Protein AF-A0A382PF86-F1 (afdb_monomer_lite)

Sequence (345 aa):
IQAGSTTQNEELVQLQKEILALQKDIERRQGEQGGAQAKWEATILQDLPANDWQRLFPKEAKANKQTLQILENGLVYASGENPYKDEYHVVYPLAKGKITGFRLEAVRHPKMTHGGLARSDSGNFVLTDLQFKLRNSAVDKLVPLEVASASATFEQGSLKVRNTFDNNPASGWAVWAGKPIDRDHAAAFRLKKSIEVAKGTELEVTLKFNSQHKHHNLGHFRFSSTASPTPSLKSDRDGLIAALQTQPDKRSPSDKKTILEAFAAQDEKLSALRKKQSELEVKVKKTQGSFPKVMVMADMPKPRQTFILDRGLYNQRGKPVTANVPTSLPPLPKTENPNRLDLAR

Structure (mmCIF, N/CA/C/O backbone):
data_AF-A0A382PF86-F1
#
_entry.id   AF-A0A382PF86-F1
#
loop_
_atom_site.group_PDB
_atom_site.id
_atom_site.type_symbol
_atom_site.label_atom_id
_atom_site.label_alt_id
_atom_site.label_comp_id
_atom_site.label_asym_id
_atom_site.label_entity_id
_atom_site.label_seq_id
_atom_site.pdbx_PDB_ins_code
_atom_site.Cartn_x
_atom_site.Cartn_y
_atom_site.Cartn_z
_atom_site.occupancy
_atom_site.B_iso_or_equiv
_atom_site.auth_seq_id
_atom_site.auth_comp_id
_atom_site.auth_asym_id
_atom_site.auth_atom_id
_atom_site.pdbx_PDB_model_num
ATOM 1 N N . ILE A 1 1 ? 32.131 -10.734 -24.701 1.00 60.25 1 ILE A N 1
ATOM 2 C CA . ILE A 1 1 ? 32.165 -9.254 -24.826 1.00 60.25 1 ILE A CA 1
ATOM 3 C C . ILE A 1 1 ? 30.887 -8.836 -25.549 1.00 60.25 1 ILE A C 1
ATOM 5 O O . ILE A 1 1 ? 30.409 -9.607 -26.373 1.00 60.25 1 ILE A O 1
ATOM 9 N N . GLN A 1 2 ? 30.278 -7.702 -25.202 1.00 61.03 2 GLN A N 1
ATOM 10 C CA . GLN A 1 2 ? 29.190 -7.123 -25.995 1.00 61.03 2 GLN A CA 1
ATOM 11 C C . GLN A 1 2 ? 29.799 -6.024 -26.855 1.00 61.03 2 GLN A C 1
ATOM 13 O O . GLN A 1 2 ? 30.375 -5.083 -26.318 1.00 61.03 2 GLN A O 1
ATOM 18 N N . ALA A 1 3 ? 29.727 -6.185 -28.170 1.00 69.31 3 ALA A N 1
ATOM 19 C CA . ALA A 1 3 ? 30.221 -5.200 -29.118 1.00 69.31 3 ALA A CA 1
ATOM 20 C C . ALA A 1 3 ? 29.047 -4.790 -30.005 1.00 69.31 3 ALA A C 1
ATOM 22 O O . ALA A 1 3 ? 28.536 -5.607 -30.771 1.00 6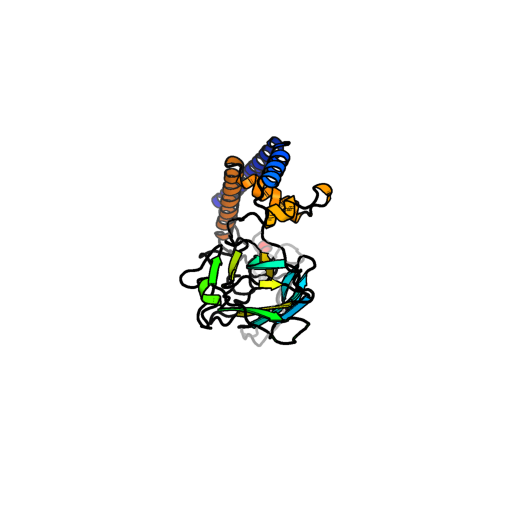9.31 3 ALA A O 1
ATOM 23 N N . GLY A 1 4 ? 28.583 -3.551 -29.844 1.00 74.81 4 GLY A N 1
ATOM 24 C CA . GLY A 1 4 ? 27.634 -2.957 -30.777 1.00 74.81 4 GLY A CA 1
ATOM 25 C C . GLY A 1 4 ? 28.302 -2.739 -32.132 1.00 74.81 4 GLY A C 1
ATOM 26 O O . GLY A 1 4 ? 29.518 -2.550 -32.209 1.00 74.81 4 GLY A O 1
ATOM 27 N N . SER A 1 5 ? 27.509 -2.750 -33.199 1.00 83.12 5 SER A N 1
ATOM 28 C CA . SER A 1 5 ? 27.944 -2.249 -34.507 1.00 83.12 5 SER A CA 1
ATOM 29 C C . SER A 1 5 ? 28.385 -0.783 -34.415 1.00 83.12 5 SER A C 1
ATOM 31 O O . SER A 1 5 ? 27.996 -0.068 -33.488 1.00 83.12 5 SER A O 1
ATOM 33 N N . THR A 1 6 ? 29.162 -0.312 -35.393 1.00 85.38 6 THR A N 1
ATOM 34 C CA . THR A 1 6 ? 29.573 1.099 -35.496 1.00 85.38 6 THR A CA 1
ATOM 35 C C . THR A 1 6 ? 28.372 2.037 -35.356 1.00 85.38 6 THR A C 1
ATOM 37 O O . THR A 1 6 ? 28.380 2.911 -34.497 1.00 85.38 6 THR A O 1
ATOM 40 N N . THR A 1 7 ? 27.284 1.748 -36.073 1.00 86.44 7 THR A N 1
ATOM 41 C CA . THR A 1 7 ? 26.032 2.514 -36.025 1.00 86.44 7 THR A CA 1
ATOM 42 C C . THR A 1 7 ? 25.372 2.506 -34.644 1.00 86.44 7 THR A C 1
ATOM 44 O O . THR A 1 7 ? 24.895 3.536 -34.182 1.00 86.44 7 THR A O 1
ATOM 47 N N . GLN A 1 8 ? 25.359 1.368 -33.942 1.00 85.69 8 GLN A N 1
ATOM 48 C CA . GLN A 1 8 ? 24.800 1.289 -32.586 1.00 85.69 8 GLN A CA 1
ATOM 49 C C . GLN A 1 8 ? 25.643 2.060 -31.562 1.00 85.69 8 GLN A C 1
ATOM 51 O O . GLN A 1 8 ? 25.095 2.669 -30.646 1.00 85.69 8 GLN A O 1
ATOM 56 N N . ASN A 1 9 ? 26.971 2.042 -31.697 1.00 85.50 9 ASN A N 1
ATOM 57 C CA . ASN A 1 9 ? 27.858 2.794 -30.810 1.00 85.50 9 ASN A CA 1
ATOM 58 C C . ASN A 1 9 ? 27.741 4.304 -31.062 1.00 85.50 9 ASN A C 1
ATOM 60 O O . ASN A 1 9 ? 27.682 5.076 -30.107 1.00 85.50 9 ASN A O 1
ATOM 64 N N . GLU A 1 10 ? 27.638 4.720 -32.327 1.00 89.88 10 GLU A N 1
ATOM 65 C CA . GLU A 1 10 ? 27.341 6.105 -32.712 1.00 89.88 10 GLU A CA 1
ATOM 66 C C . GLU A 1 10 ? 25.979 6.559 -32.167 1.00 89.88 10 GLU A C 1
ATOM 68 O O . GLU A 1 10 ? 25.883 7.641 -31.584 1.00 89.88 10 GLU A O 1
ATOM 73 N N . GLU A 1 11 ? 24.947 5.709 -32.256 1.00 90.00 11 GLU A N 1
ATOM 74 C CA . GLU A 1 11 ? 23.633 5.979 -31.663 1.00 90.00 11 GLU A CA 1
ATOM 75 C C . GLU A 1 11 ? 23.732 6.153 -30.139 1.00 90.00 11 GLU A C 1
ATOM 77 O O . GLU A 1 11 ? 23.169 7.100 -29.596 1.00 90.00 11 GLU A O 1
ATOM 82 N N . LEU A 1 12 ? 24.478 5.299 -29.428 1.00 87.38 12 LEU A N 1
ATOM 83 C CA . LEU A 1 12 ? 24.658 5.440 -27.978 1.00 87.38 12 LEU A CA 1
ATOM 84 C C . LEU A 1 12 ? 25.362 6.740 -27.590 1.00 87.38 12 LEU A C 1
ATOM 86 O O . LEU A 1 12 ? 24.934 7.394 -26.638 1.00 87.38 12 LEU A O 1
ATOM 90 N N . VAL A 1 13 ? 26.412 7.128 -28.319 1.00 91.19 13 VAL A N 1
ATOM 91 C CA . VAL A 1 13 ? 27.110 8.402 -28.092 1.00 91.19 13 VAL A CA 1
ATOM 92 C C . VAL A 1 13 ? 26.152 9.574 -28.304 1.00 91.19 13 VAL A C 1
ATOM 94 O O . VAL A 1 13 ? 26.148 10.520 -27.514 1.00 91.19 13 VAL A O 1
ATOM 97 N N . GLN A 1 14 ? 25.308 9.504 -29.333 1.00 91.75 14 GLN A N 1
ATOM 98 C CA . GLN A 1 14 ? 24.316 10.534 -29.615 1.00 91.75 14 GLN A CA 1
ATOM 99 C C . GLN A 1 14 ? 23.242 10.616 -28.517 1.00 91.75 14 GLN A C 1
ATOM 101 O O . GLN A 1 14 ? 22.983 11.699 -27.993 1.00 91.75 14 GLN A O 1
ATOM 106 N N . LEU A 1 15 ? 22.690 9.479 -28.084 1.00 89.31 15 LEU A N 1
ATOM 107 C CA . LEU A 1 15 ? 21.712 9.422 -26.992 1.00 89.31 15 LEU A CA 1
ATOM 108 C C . LEU A 1 15 ? 22.286 9.953 -25.672 1.00 89.31 15 LEU A C 1
ATOM 110 O O . LEU A 1 15 ? 21.602 10.664 -24.940 1.00 89.31 15 LEU A O 1
ATOM 114 N N . GLN A 1 16 ? 23.550 9.651 -25.367 1.00 87.81 16 GLN A N 1
ATOM 115 C CA . GLN A 1 16 ? 24.225 10.162 -24.170 1.00 87.81 16 GLN A CA 1
ATOM 116 C C . GLN A 1 16 ? 24.429 11.680 -24.220 1.00 87.81 16 GLN A C 1
ATOM 118 O O . GLN A 1 16 ? 24.215 12.355 -23.213 1.00 87.81 16 GLN A O 1
ATOM 123 N N . LYS A 1 17 ? 24.794 12.234 -25.385 1.00 92.69 17 LYS A N 1
ATOM 124 C CA . LYS A 1 17 ? 24.874 13.691 -25.579 1.00 92.69 17 LYS A CA 1
ATOM 125 C C . LYS A 1 17 ? 23.519 14.363 -25.364 1.00 92.69 17 LYS A C 1
ATOM 127 O O . LYS A 1 17 ? 23.457 15.398 -24.705 1.00 92.69 17 LYS A O 1
ATOM 132 N N . GLU A 1 18 ? 22.444 13.769 -25.875 1.00 89.62 18 GLU A N 1
ATOM 133 C CA . GLU A 1 18 ? 21.083 14.284 -25.696 1.00 89.62 18 GLU A CA 1
ATOM 134 C C . GLU A 1 18 ? 20.623 14.220 -24.232 1.00 89.62 18 GLU A C 1
ATOM 136 O O . GLU A 1 18 ? 20.037 15.182 -23.739 1.00 89.62 18 GLU A O 1
ATOM 141 N N . ILE A 1 19 ? 20.948 13.145 -23.504 1.00 85.12 19 ILE A N 1
ATOM 142 C CA . ILE A 1 19 ? 20.675 13.039 -22.061 1.00 85.12 19 ILE A CA 1
ATOM 143 C C . ILE A 1 19 ? 21.433 14.120 -21.281 1.00 85.12 19 ILE A C 1
ATOM 145 O O . ILE A 1 19 ? 20.834 14.791 -20.444 1.00 85.12 19 ILE A O 1
ATOM 149 N N . LEU A 1 20 ? 22.720 14.336 -21.573 1.00 87.50 20 LEU A N 1
ATOM 150 C CA . LEU A 1 20 ? 23.519 15.384 -20.924 1.00 87.50 20 LEU A CA 1
ATOM 151 C C . LEU A 1 20 ? 22.979 16.791 -21.213 1.00 87.50 20 LEU A C 1
ATOM 153 O O . LEU A 1 20 ? 22.983 17.648 -20.331 1.00 87.50 20 LEU A O 1
ATOM 157 N N . ALA A 1 21 ? 22.504 17.044 -22.435 1.00 88.81 21 ALA A N 1
ATOM 158 C CA . ALA A 1 21 ? 21.862 18.309 -22.782 1.00 88.81 21 ALA A CA 1
ATOM 159 C C . ALA A 1 21 ? 20.549 18.506 -22.004 1.00 88.81 21 ALA A C 1
ATOM 161 O O . ALA A 1 21 ? 20.346 19.561 -21.407 1.00 88.81 21 ALA A O 1
ATOM 162 N N . LEU A 1 22 ? 19.708 17.468 -21.925 1.00 80.44 22 LEU A N 1
ATOM 163 C CA . LEU A 1 22 ? 18.469 17.504 -21.142 1.00 80.44 22 LEU A CA 1
ATOM 164 C C . LEU A 1 22 ? 18.726 17.699 -19.648 1.00 80.44 22 LEU A C 1
ATOM 166 O O . LEU A 1 22 ? 17.980 18.432 -19.009 1.00 80.44 22 LEU A O 1
ATOM 170 N N . GLN A 1 23 ? 19.774 17.090 -19.092 1.00 76.06 23 GLN A N 1
ATOM 171 C CA . GLN A 1 23 ? 20.166 17.301 -17.697 1.00 76.06 23 GLN A CA 1
ATOM 172 C C . GLN A 1 23 ? 20.495 18.772 -17.429 1.00 76.06 23 GLN A C 1
ATOM 174 O O . GLN A 1 23 ? 19.961 19.348 -16.486 1.00 76.06 23 GLN A O 1
ATOM 179 N N . LYS A 1 24 ? 21.273 19.414 -18.309 1.00 84.00 24 LYS A N 1
ATOM 180 C CA . LYS A 1 24 ? 21.566 20.852 -18.203 1.00 84.00 24 LYS A CA 1
ATOM 181 C C . LYS A 1 24 ? 20.312 21.716 -18.336 1.00 84.00 24 LYS A C 1
ATOM 183 O O . LYS A 1 24 ? 20.177 22.704 -17.620 1.00 84.00 24 LYS A O 1
ATOM 188 N N . ASP A 1 25 ? 19.387 21.359 -19.225 1.00 82.31 25 ASP A N 1
ATOM 189 C CA . ASP A 1 25 ? 18.116 22.077 -19.375 1.00 82.31 25 ASP A CA 1
ATOM 190 C C . ASP A 1 25 ? 17.199 21.912 -18.158 1.00 82.31 25 ASP A C 1
ATOM 192 O O . ASP A 1 25 ? 16.542 22.871 -17.751 1.00 82.31 25 ASP A O 1
ATOM 196 N N . ILE A 1 26 ? 17.182 20.725 -17.546 1.00 75.06 26 ILE A N 1
ATOM 197 C CA . ILE A 1 26 ? 16.477 20.451 -16.290 1.00 75.06 26 ILE A CA 1
ATOM 198 C C . ILE A 1 26 ? 17.078 21.292 -15.163 1.00 75.06 26 ILE A C 1
ATOM 200 O O . ILE A 1 26 ? 16.334 21.994 -14.484 1.00 75.06 26 ILE A O 1
ATOM 204 N N . GLU A 1 27 ? 18.402 21.280 -14.999 1.00 73.06 27 GLU A N 1
ATOM 205 C CA . GLU A 1 27 ? 19.108 22.058 -13.973 1.00 73.06 27 GLU A CA 1
ATOM 206 C C . GLU A 1 27 ? 18.891 23.566 -14.152 1.00 73.06 27 GLU A C 1
ATOM 208 O O . GLU A 1 27 ? 18.567 24.269 -13.194 1.00 73.06 27 GLU A O 1
ATOM 213 N N . ARG A 1 28 ? 18.985 24.069 -15.389 1.00 80.62 28 ARG A N 1
ATOM 214 C CA . ARG A 1 28 ? 18.711 25.472 -15.723 1.00 80.62 28 ARG A CA 1
ATOM 215 C C . ARG A 1 28 ? 17.270 25.849 -15.400 1.00 80.62 28 ARG A C 1
ATOM 217 O O . ARG A 1 28 ? 17.043 26.845 -14.722 1.00 80.62 28 ARG A O 1
ATOM 224 N N . ARG A 1 29 ? 16.297 25.042 -15.833 1.00 75.81 29 ARG A N 1
ATOM 225 C CA . ARG A 1 29 ? 14.874 25.293 -15.571 1.00 75.81 29 ARG A CA 1
ATOM 226 C C . ARG A 1 29 ? 14.554 25.245 -14.077 1.00 75.81 29 ARG A C 1
ATOM 228 O O . ARG A 1 29 ? 13.747 26.039 -13.611 1.00 75.81 29 ARG A O 1
ATOM 235 N N . GLN A 1 30 ? 15.199 24.354 -13.327 1.00 66.94 30 GLN A N 1
ATOM 236 C CA . GLN A 1 30 ? 15.105 24.308 -11.866 1.00 66.94 30 GLN A CA 1
ATOM 237 C C . GLN A 1 30 ? 15.720 25.555 -11.214 1.00 66.94 30 GLN A C 1
ATOM 239 O O . GLN A 1 30 ? 15.137 26.096 -10.279 1.00 66.94 30 GLN A O 1
ATOM 244 N N . GLY A 1 31 ? 16.848 26.055 -11.727 1.00 67.00 31 GLY A N 1
ATOM 245 C CA . GLY A 1 31 ? 17.454 27.313 -11.276 1.00 67.00 31 GLY A CA 1
ATOM 246 C C . GLY A 1 31 ? 16.599 28.552 -11.580 1.00 67.00 31 GLY A C 1
ATOM 247 O O . GLY A 1 31 ? 16.508 29.456 -10.753 1.00 67.00 31 GLY A O 1
ATOM 248 N N . GLU A 1 32 ? 15.911 28.574 -12.728 1.00 71.81 32 GLU A N 1
ATOM 249 C CA . GLU A 1 32 ? 14.991 29.646 -13.153 1.00 71.81 32 GLU A CA 1
ATOM 250 C C . GLU A 1 32 ? 13.717 29.732 -12.289 1.00 71.81 32 GLU A C 1
ATOM 252 O O . GLU A 1 32 ? 13.054 30.770 -12.265 1.00 71.81 32 GLU A O 1
ATOM 257 N N . GLN A 1 33 ? 13.359 28.664 -11.564 1.00 64.94 33 GLN A N 1
ATOM 258 C CA . GLN A 1 33 ? 12.148 28.630 -10.739 1.00 64.94 33 GLN A CA 1
ATOM 259 C C . GLN A 1 33 ? 12.258 29.477 -9.453 1.00 64.94 33 GLN A C 1
ATOM 261 O O . GLN A 1 33 ? 11.225 29.818 -8.880 1.00 64.94 33 GLN A O 1
ATOM 266 N N . GLY A 1 34 ? 13.456 29.895 -9.019 1.00 66.44 34 GLY A N 1
ATOM 267 C CA . GLY A 1 34 ? 13.648 30.863 -7.924 1.00 66.44 34 GLY A CA 1
ATOM 268 C C . GLY A 1 34 ? 12.769 30.611 -6.681 1.00 66.44 34 GLY A C 1
ATOM 269 O O . GLY A 1 34 ? 12.600 29.482 -6.229 1.00 66.44 34 GLY A O 1
ATOM 270 N N . GLY A 1 35 ? 12.146 31.664 -6.135 1.00 66.62 35 GLY A N 1
ATOM 271 C CA . GLY A 1 35 ? 11.195 31.563 -5.015 1.00 66.62 35 GLY A CA 1
ATOM 272 C C . GLY A 1 35 ? 9.813 30.987 -5.372 1.00 66.62 35 GLY A C 1
ATOM 273 O O . GLY A 1 35 ? 8.924 30.988 -4.520 1.00 66.62 35 GLY A O 1
ATOM 274 N N . ALA A 1 36 ? 9.587 30.530 -6.611 1.00 72.62 36 ALA A N 1
ATOM 275 C CA . ALA A 1 36 ? 8.298 29.980 -7.036 1.00 72.62 36 ALA A CA 1
ATOM 276 C C . ALA A 1 36 ? 7.978 28.662 -6.329 1.00 72.62 36 ALA A C 1
ATOM 278 O O . ALA A 1 36 ? 6.813 28.437 -6.016 1.00 72.62 36 ALA A O 1
ATOM 279 N N . GLN A 1 37 ? 8.992 27.850 -5.997 1.00 73.88 37 GLN A N 1
ATOM 280 C CA . GLN A 1 37 ? 8.785 26.677 -5.149 1.00 73.88 37 GLN A CA 1
ATOM 281 C C . GLN A 1 37 ? 8.264 27.113 -3.777 1.00 73.88 37 GLN A C 1
ATOM 283 O O . GLN A 1 37 ? 7.222 26.639 -3.360 1.00 73.88 37 GLN A O 1
ATOM 288 N N . ALA A 1 38 ? 8.903 28.082 -3.113 1.00 74.12 38 ALA A N 1
ATOM 289 C CA . ALA A 1 38 ? 8.461 28.559 -1.798 1.00 74.12 38 ALA A CA 1
ATOM 290 C C . ALA A 1 38 ? 7.039 29.158 -1.822 1.00 74.12 38 ALA A C 1
ATOM 292 O O . ALA A 1 38 ? 6.251 28.911 -0.911 1.00 74.12 38 ALA A O 1
ATOM 293 N N . LYS A 1 39 ? 6.683 29.903 -2.879 1.00 76.81 39 LYS A N 1
ATOM 294 C CA . LYS A 1 39 ? 5.314 30.414 -3.079 1.00 76.81 39 LYS A CA 1
ATOM 295 C C . LYS A 1 39 ? 4.313 29.286 -3.313 1.00 76.81 39 LYS A C 1
ATOM 297 O O . LYS A 1 39 ? 3.249 29.297 -2.711 1.00 76.81 39 LYS A O 1
ATOM 302 N N . TRP A 1 40 ? 4.666 28.308 -4.143 1.00 78.31 40 TRP A N 1
ATOM 303 C CA . TRP A 1 40 ? 3.852 27.123 -4.386 1.00 78.31 40 TRP A CA 1
ATOM 304 C C . TRP A 1 40 ? 3.660 26.301 -3.110 1.00 78.31 40 TRP A C 1
ATOM 306 O O . TRP A 1 40 ? 2.532 25.962 -2.781 1.00 78.31 40 TRP A O 1
ATOM 316 N N . GLU A 1 41 ? 4.723 26.050 -2.345 1.00 75.94 41 GLU A N 1
ATOM 317 C CA . GLU A 1 41 ? 4.655 25.384 -1.043 1.00 75.94 41 GLU A CA 1
ATOM 318 C C . GLU A 1 41 ? 3.704 26.126 -0.095 1.00 75.94 41 GLU A C 1
ATOM 320 O O . GLU A 1 41 ? 2.868 25.489 0.542 1.00 75.94 41 GLU A O 1
ATOM 325 N N . ALA A 1 42 ? 3.776 27.463 -0.044 1.00 74.50 42 ALA A N 1
ATOM 326 C CA . ALA A 1 42 ? 2.874 28.292 0.752 1.00 74.50 42 ALA A CA 1
ATOM 327 C C . ALA A 1 42 ? 1.414 28.203 0.274 1.00 74.50 42 ALA A C 1
ATOM 329 O O . ALA A 1 42 ? 0.522 28.070 1.107 1.00 74.50 42 ALA A O 1
ATOM 330 N N . THR A 1 43 ? 1.161 28.205 -1.040 1.00 69.44 43 THR A N 1
ATOM 331 C CA . THR A 1 43 ? -0.181 27.988 -1.603 1.00 69.44 43 THR A CA 1
ATOM 332 C C . THR A 1 43 ? -0.701 26.596 -1.265 1.00 69.44 43 THR A C 1
ATOM 334 O O . THR A 1 43 ? -1.825 26.478 -0.802 1.00 69.44 43 THR A O 1
ATOM 337 N N . ILE A 1 44 ? 0.110 25.541 -1.408 1.00 66.38 44 ILE A N 1
ATOM 338 C CA . ILE A 1 44 ? -0.289 24.177 -1.036 1.00 66.38 44 ILE A CA 1
ATOM 339 C C . ILE A 1 44 ? -0.582 24.080 0.462 1.00 66.38 44 ILE A C 1
ATOM 341 O O . ILE A 1 44 ? -1.534 23.399 0.815 1.00 66.38 44 ILE A O 1
ATOM 345 N N . LEU A 1 45 ? 0.196 24.753 1.320 1.00 65.12 45 LEU A N 1
ATOM 346 C CA . LEU A 1 45 ? -0.023 24.814 2.771 1.00 65.12 45 LEU A CA 1
ATOM 347 C C . LEU A 1 45 ? -1.291 25.601 3.157 1.00 65.12 45 LEU A C 1
ATOM 349 O O . LEU A 1 45 ? -1.924 25.253 4.151 1.00 65.12 45 LEU A O 1
ATOM 353 N N . GLN A 1 46 ? -1.663 26.631 2.390 1.00 60.31 46 GLN A N 1
ATOM 354 C CA . GLN A 1 46 ? -2.884 27.428 2.589 1.00 60.31 46 GLN A CA 1
ATOM 355 C C . GLN A 1 46 ? -4.143 26.742 2.035 1.00 60.31 46 GLN A C 1
ATOM 357 O O . GLN A 1 46 ? -5.192 26.806 2.670 1.00 60.31 46 GLN A O 1
ATOM 362 N N . ASP A 1 47 ? -4.020 26.045 0.903 1.00 48.72 47 ASP A N 1
ATOM 363 C CA . ASP A 1 47 ? -5.084 25.282 0.234 1.00 48.72 47 ASP A CA 1
ATOM 364 C C . ASP A 1 47 ? -5.163 23.823 0.709 1.00 48.72 47 ASP A C 1
ATOM 366 O O . ASP A 1 47 ? -5.829 23.001 0.073 1.00 48.72 47 ASP A O 1
ATOM 370 N N . LEU A 1 48 ? -4.488 23.453 1.806 1.00 52.56 48 LEU A N 1
ATOM 371 C CA . LEU A 1 48 ? -4.715 22.148 2.420 1.00 52.56 48 LEU A CA 1
ATOM 372 C C . LEU A 1 48 ? -6.199 22.088 2.816 1.00 52.56 48 LEU A C 1
ATOM 374 O O . LEU A 1 48 ? -6.583 22.791 3.756 1.00 52.56 48 LEU A O 1
ATOM 378 N N . PRO A 1 49 ? -7.049 21.222 2.216 1.00 47.47 49 PRO A N 1
ATOM 379 C CA . PRO A 1 49 ? -8.159 20.728 3.009 1.00 47.47 49 PRO A CA 1
ATOM 380 C C . PRO A 1 49 ? -7.498 20.165 4.264 1.00 47.47 49 PRO A C 1
ATOM 382 O O . PRO A 1 49 ? -6.485 19.465 4.140 1.00 47.47 49 PRO A O 1
ATOM 385 N N . ALA A 1 50 ? -7.987 20.537 5.451 1.00 46.81 50 ALA A N 1
ATOM 386 C CA . ALA A 1 50 ? -7.532 19.935 6.698 1.00 46.81 50 ALA A CA 1
ATOM 387 C C . ALA A 1 50 ? -7.364 18.437 6.423 1.00 46.81 50 ALA A C 1
ATOM 389 O O . ALA A 1 50 ? -8.316 17.796 5.978 1.00 46.81 50 ALA A O 1
ATOM 390 N N . ASN A 1 51 ? -6.130 17.922 6.476 1.00 55.53 51 ASN A N 1
ATOM 391 C CA . ASN A 1 51 ? -5.900 16.535 6.107 1.00 55.53 51 ASN A CA 1
ATOM 392 C C . ASN A 1 51 ? -6.596 15.719 7.192 1.00 55.53 51 ASN A C 1
ATOM 394 O O . ASN A 1 51 ? -6.043 15.524 8.272 1.00 55.53 51 ASN A O 1
ATOM 398 N N . ASP A 1 52 ? -7.845 15.327 6.937 1.00 69.94 52 ASP A N 1
ATOM 399 C CA . ASP A 1 52 ? -8.710 14.699 7.931 1.00 69.94 52 ASP A CA 1
ATOM 400 C C . ASP A 1 52 ? -8.160 13.322 8.349 1.00 69.94 52 ASP A C 1
ATOM 402 O O . ASP A 1 52 ? -8.749 12.662 9.204 1.00 69.94 52 ASP A O 1
ATOM 406 N N . TRP A 1 53 ? -7.064 12.862 7.735 1.00 84.44 53 TRP A N 1
ATOM 407 C CA . TRP A 1 53 ? -6.348 11.641 8.064 1.00 84.44 53 TRP A CA 1
ATOM 408 C C . TRP A 1 53 ? -5.280 11.881 9.136 1.00 84.44 53 TRP A C 1
ATOM 410 O O . TRP A 1 53 ? -4.217 12.447 8.892 1.00 84.44 53 TRP A O 1
ATOM 420 N N . GLN A 1 54 ? -5.537 11.361 10.330 1.00 87.62 54 GLN A N 1
ATOM 421 C CA . GLN A 1 54 ? -4.591 11.292 11.434 1.00 87.62 54 GLN A CA 1
ATOM 422 C C . GLN A 1 54 ? -3.837 9.965 11.393 1.00 87.62 54 GLN A C 1
ATOM 424 O O . GLN A 1 54 ? -4.443 8.894 11.398 1.00 87.62 54 GLN A O 1
ATOM 429 N N . ARG A 1 55 ? -2.504 10.027 11.359 1.00 85.75 55 ARG A N 1
ATOM 430 C CA . ARG A 1 55 ? -1.659 8.829 11.332 1.00 85.75 55 ARG A CA 1
ATOM 431 C C . ARG A 1 55 ? -1.826 8.010 12.610 1.00 85.75 55 ARG A C 1
ATOM 433 O O . ARG A 1 55 ? -1.785 8.562 13.707 1.00 85.75 55 ARG A O 1
ATOM 440 N N . LEU A 1 56 ? -1.929 6.692 12.457 1.00 90.69 56 LEU A N 1
ATOM 441 C CA . LEU A 1 56 ? -1.896 5.750 13.568 1.00 90.69 56 LEU A CA 1
ATOM 442 C C . LEU A 1 56 ? -0.491 5.161 13.721 1.00 90.69 56 LEU A C 1
ATOM 444 O O . LEU A 1 56 ? 0.173 4.835 12.736 1.00 90.69 56 LEU A O 1
ATOM 448 N N . PHE A 1 57 ? -0.055 4.996 14.968 1.00 92.25 57 PHE A N 1
ATOM 449 C CA . PHE A 1 57 ? 1.222 4.373 15.308 1.00 92.25 57 PHE A CA 1
ATOM 450 C C . PHE A 1 57 ? 0.943 3.020 15.962 1.00 92.25 57 PHE A C 1
ATOM 452 O O . PHE A 1 57 ? 0.285 2.984 17.004 1.00 92.25 57 PHE A O 1
ATOM 459 N N . PRO A 1 58 ? 1.365 1.901 15.353 1.00 96.56 58 PRO A N 1
ATOM 460 C CA . PRO A 1 58 ? 1.130 0.597 15.945 1.00 96.56 58 PRO A CA 1
ATOM 461 C C . PRO A 1 58 ? 2.021 0.430 17.176 1.00 96.56 58 PRO A C 1
ATOM 463 O O . PRO A 1 58 ? 3.186 0.825 17.162 1.00 96.56 58 PRO A O 1
ATOM 466 N N . LYS A 1 59 ? 1.481 -0.178 18.233 1.00 96.94 59 LYS A N 1
ATOM 467 C CA . LYS A 1 59 ? 2.277 -0.629 19.387 1.00 96.94 59 LYS A CA 1
ATOM 468 C C . LYS A 1 59 ? 2.754 -2.074 19.228 1.00 96.94 59 LYS A C 1
ATOM 470 O O . LYS A 1 59 ? 3.714 -2.480 19.870 1.00 96.94 59 LYS A O 1
ATOM 475 N N . GLU A 1 60 ? 2.070 -2.849 18.388 1.00 98.25 60 GLU A N 1
ATOM 476 C CA . GLU A 1 60 ? 2.353 -4.259 18.139 1.00 98.25 60 GLU A CA 1
ATOM 477 C C . GLU A 1 60 ? 2.017 -4.602 16.686 1.00 98.25 60 GLU A C 1
ATOM 479 O O . GLU A 1 60 ? 0.999 -4.157 16.158 1.00 98.25 60 GLU A O 1
ATOM 484 N N . ALA A 1 61 ? 2.877 -5.389 16.042 1.00 98.38 61 ALA A N 1
ATOM 485 C CA . ALA A 1 61 ? 2.659 -5.933 14.710 1.00 98.38 61 ALA A CA 1
ATOM 486 C C . ALA A 1 61 ? 3.228 -7.352 14.673 1.00 98.38 61 ALA A C 1
ATOM 488 O O . ALA A 1 61 ? 4.417 -7.554 14.916 1.00 98.38 61 ALA A O 1
ATOM 489 N N . LYS A 1 62 ? 2.381 -8.334 14.377 1.00 98.56 62 LYS A N 1
ATOM 490 C CA . LYS A 1 62 ? 2.757 -9.744 14.255 1.00 98.56 62 LYS A CA 1
ATOM 491 C C . LYS A 1 62 ? 2.220 -10.306 12.952 1.00 98.56 62 LYS A C 1
ATOM 493 O O . LYS A 1 62 ? 1.130 -9.938 12.528 1.00 98.56 62 LYS A O 1
ATOM 498 N N . ALA A 1 63 ? 2.975 -11.201 12.334 1.00 98.38 63 ALA A N 1
ATOM 499 C CA . ALA A 1 63 ? 2.472 -12.055 11.272 1.00 98.38 63 ALA A CA 1
ATOM 500 C C . ALA A 1 63 ? 2.601 -13.518 11.695 1.00 98.38 63 ALA A C 1
ATOM 502 O O . ALA A 1 63 ? 3.401 -13.840 12.575 1.00 98.38 63 ALA A O 1
ATOM 503 N N . ASN A 1 64 ? 1.817 -14.398 11.078 1.00 98.38 64 ASN A N 1
ATOM 504 C CA . ASN A 1 64 ? 1.831 -15.818 11.422 1.00 98.38 64 ASN A CA 1
ATOM 505 C C . ASN A 1 64 ? 3.116 -16.521 10.973 1.00 98.38 64 ASN A C 1
ATOM 507 O O . ASN A 1 64 ? 3.509 -17.505 11.597 1.00 98.38 64 ASN A O 1
ATOM 511 N N . LYS A 1 65 ? 3.750 -16.057 9.889 1.00 98.06 65 LYS A N 1
ATOM 512 C CA . LYS A 1 65 ? 4.926 -16.730 9.309 1.00 98.06 65 LYS A CA 1
ATOM 513 C C . LYS A 1 65 ? 6.146 -15.836 9.132 1.00 98.06 65 LYS A C 1
ATOM 515 O O . LYS A 1 65 ? 7.264 -16.321 9.252 1.00 98.06 65 LYS A O 1
ATOM 520 N N . GLN A 1 66 ? 5.963 -14.551 8.831 1.00 97.56 66 GLN A N 1
ATOM 521 C CA . GLN A 1 66 ? 7.088 -13.639 8.596 1.00 97.56 66 GLN A CA 1
ATOM 522 C C .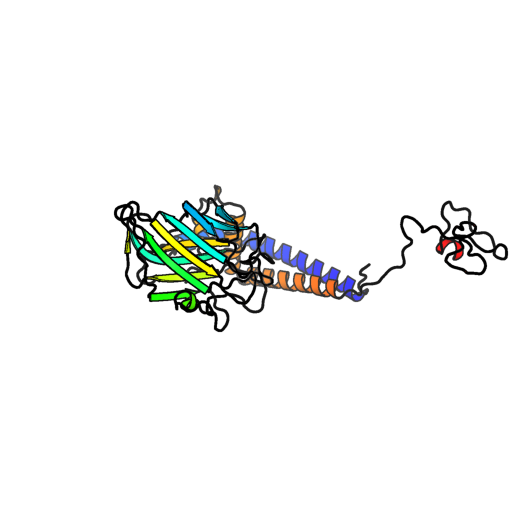 GLN A 1 66 ? 7.297 -12.630 9.732 1.00 97.56 66 GLN A C 1
ATOM 524 O O . GLN A 1 66 ? 6.494 -12.509 10.653 1.00 97.56 66 GLN A O 1
ATOM 529 N N . THR A 1 67 ? 8.388 -11.871 9.662 1.00 98.31 67 THR A N 1
ATOM 530 C CA . THR A 1 67 ? 8.690 -10.836 10.656 1.00 98.31 67 THR A CA 1
ATOM 531 C C . THR A 1 67 ? 8.058 -9.516 10.243 1.00 98.31 67 THR A C 1
ATOM 533 O O . THR A 1 67 ? 8.300 -9.050 9.129 1.00 98.31 67 THR A O 1
ATOM 536 N N . LEU A 1 68 ? 7.320 -8.873 11.152 1.00 98.56 68 LEU A N 1
ATOM 537 C CA . LEU A 1 68 ? 6.880 -7.485 11.006 1.00 98.56 68 LEU A CA 1
ATOM 538 C C . LEU A 1 68 ? 7.681 -6.584 11.950 1.00 98.56 68 LEU A C 1
ATOM 540 O O . LEU A 1 68 ? 7.737 -6.825 13.152 1.00 98.56 68 LEU A O 1
ATOM 544 N N . GLN A 1 69 ? 8.291 -5.538 11.401 1.00 97.31 69 GLN A N 1
ATOM 545 C CA . GLN A 1 69 ? 8.993 -4.503 12.151 1.00 97.31 69 GLN A CA 1
ATOM 546 C C . GLN A 1 69 ? 8.184 -3.207 12.112 1.00 97.31 69 GLN A C 1
ATOM 548 O O . GLN A 1 69 ? 7.788 -2.757 11.038 1.00 97.31 69 GLN A O 1
ATOM 553 N N . ILE A 1 70 ? 7.975 -2.588 13.272 1.00 92.06 70 ILE A N 1
ATOM 554 C CA . ILE A 1 70 ? 7.393 -1.247 13.377 1.00 92.06 70 ILE A CA 1
ATOM 555 C C . ILE A 1 70 ? 8.517 -0.219 13.239 1.00 92.06 70 ILE A C 1
ATOM 557 O O . ILE A 1 70 ? 9.535 -0.312 13.924 1.00 92.06 70 ILE A O 1
ATOM 561 N N . LEU A 1 71 ? 8.337 0.750 12.348 1.00 81.56 71 LEU A N 1
ATOM 562 C CA . LEU A 1 71 ? 9.254 1.864 12.128 1.00 81.56 71 LEU A CA 1
ATOM 563 C C . LEU A 1 71 ? 8.767 3.110 12.881 1.00 81.56 71 LEU A C 1
ATOM 565 O O . LEU A 1 71 ? 7.567 3.293 13.086 1.00 81.56 71 LEU A O 1
ATOM 569 N N . GLU A 1 72 ? 9.689 4.008 13.235 1.00 75.62 72 GLU A N 1
ATOM 570 C CA . GLU A 1 72 ? 9.392 5.234 14.004 1.00 75.62 72 GLU A CA 1
ATOM 571 C C . GLU A 1 72 ? 8.323 6.122 13.351 1.00 75.62 72 GLU A C 1
ATOM 573 O O . GLU A 1 72 ? 7.571 6.819 14.024 1.00 75.62 72 GLU A O 1
ATOM 578 N N . ASN A 1 73 ? 8.214 6.077 12.023 1.00 73.38 73 ASN A N 1
ATOM 579 C CA . ASN A 1 73 ? 7.242 6.857 11.264 1.00 73.38 73 ASN A CA 1
ATOM 580 C C . ASN A 1 73 ? 5.841 6.212 11.189 1.00 73.38 73 ASN A C 1
ATOM 582 O O . ASN A 1 73 ? 4.986 6.744 10.473 1.00 73.38 73 ASN A O 1
ATOM 586 N N . GLY A 1 74 ? 5.601 5.101 11.895 1.00 76.38 74 GLY A N 1
ATOM 587 C CA . GLY A 1 74 ? 4.332 4.365 11.926 1.00 76.38 74 GLY A CA 1
ATOM 588 C C . GLY A 1 74 ? 4.149 3.352 10.789 1.00 76.38 74 GLY A C 1
ATOM 589 O O . GLY A 1 74 ? 3.102 2.707 10.715 1.00 76.38 74 GLY A O 1
ATOM 590 N N . LEU A 1 75 ? 5.139 3.202 9.901 1.00 87.00 75 LEU A N 1
ATOM 591 C CA . LEU A 1 75 ? 5.147 2.139 8.896 1.00 87.00 75 LEU A CA 1
ATOM 592 C C . LEU A 1 75 ? 5.459 0.787 9.539 1.00 87.00 75 LEU A C 1
ATOM 594 O O . LEU A 1 75 ? 6.270 0.677 10.454 1.00 87.00 75 LEU A O 1
ATOM 598 N N . VAL A 1 76 ? 4.838 -0.253 9.004 1.00 95.25 76 VAL A N 1
ATOM 599 C CA . VAL A 1 76 ? 5.131 -1.652 9.283 1.00 95.25 76 VAL A CA 1
ATOM 600 C C . VAL A 1 76 ? 5.869 -2.216 8.079 1.00 95.25 76 VAL A C 1
ATOM 602 O O . VAL A 1 76 ? 5.414 -2.075 6.944 1.00 95.25 76 VAL A O 1
ATOM 605 N N . TYR A 1 77 ? 7.010 -2.848 8.326 1.00 94.62 77 TYR A N 1
ATOM 606 C CA . TYR A 1 77 ? 7.886 -3.439 7.322 1.00 94.62 77 TYR A CA 1
ATOM 607 C C . TYR A 1 77 ? 7.967 -4.958 7.507 1.00 94.62 77 TYR A C 1
ATOM 609 O O . TYR A 1 77 ? 8.319 -5.438 8.583 1.00 94.62 77 TYR A O 1
ATOM 617 N N . ALA A 1 78 ? 7.662 -5.715 6.456 1.00 98.12 78 ALA A N 1
ATOM 618 C CA . ALA A 1 78 ? 7.676 -7.171 6.459 1.00 98.12 78 ALA A CA 1
ATOM 619 C C . ALA A 1 78 ? 9.001 -7.727 5.911 1.00 98.12 78 ALA A C 1
ATOM 621 O O . ALA A 1 78 ? 9.503 -7.297 4.869 1.00 98.12 78 ALA A O 1
ATOM 622 N N . SER A 1 79 ? 9.578 -8.705 6.608 1.00 97.44 79 SER A N 1
ATOM 623 C CA . SER A 1 79 ? 10.876 -9.307 6.284 1.00 97.44 79 SER A CA 1
ATOM 624 C C . SER A 1 79 ? 10.998 -10.739 6.819 1.00 97.44 79 SER A C 1
ATOM 626 O O . SER A 1 79 ? 10.009 -11.336 7.232 1.00 97.44 79 SER A O 1
ATOM 628 N N . GLY A 1 80 ? 12.200 -11.320 6.775 1.00 96.81 80 GLY A N 1
ATOM 629 C CA . GLY A 1 80 ? 12.427 -12.712 7.172 1.00 96.81 80 GLY A CA 1
ATOM 630 C C . GLY A 1 80 ? 11.928 -13.692 6.111 1.00 96.81 80 GLY A C 1
ATOM 631 O O . GLY A 1 80 ? 12.096 -13.435 4.914 1.00 96.81 80 GLY A O 1
ATOM 632 N N . GLU A 1 81 ? 11.306 -14.794 6.537 1.00 95.38 81 GLU A N 1
ATOM 633 C CA . GLU A 1 81 ? 10.665 -15.760 5.634 1.00 95.38 81 GLU A CA 1
ATOM 634 C C . GLU A 1 81 ? 9.731 -15.041 4.649 1.00 95.38 81 GLU A C 1
ATOM 636 O O . GLU A 1 81 ? 9.064 -14.077 5.016 1.00 95.38 81 GLU A O 1
ATOM 641 N N . ASN A 1 82 ? 9.692 -15.474 3.387 1.00 97.81 82 ASN A N 1
ATOM 642 C CA . ASN A 1 82 ? 8.732 -14.976 2.401 1.00 97.81 82 ASN A CA 1
ATOM 643 C C . ASN A 1 82 ? 7.651 -16.043 2.159 1.00 97.81 82 ASN A C 1
ATOM 645 O O . ASN A 1 82 ? 7.793 -16.848 1.237 1.00 97.81 82 ASN A O 1
ATOM 649 N N . PRO A 1 83 ? 6.590 -16.108 2.978 1.00 98.38 83 PRO A N 1
ATOM 650 C CA . PRO A 1 83 ? 5.608 -17.184 2.908 1.00 98.38 83 PRO A CA 1
ATOM 651 C C . PRO A 1 83 ? 4.709 -17.066 1.672 1.00 98.38 83 PRO A C 1
ATOM 653 O O . PRO A 1 83 ? 4.523 -15.991 1.104 1.00 98.38 83 PRO A O 1
ATOM 656 N N . TYR A 1 84 ? 4.084 -18.172 1.260 1.00 98.31 84 TYR A N 1
ATOM 657 C CA . TYR A 1 84 ? 3.116 -18.154 0.151 1.00 98.31 84 TYR A CA 1
ATOM 658 C C . TYR A 1 84 ? 1.846 -17.368 0.482 1.00 98.31 84 TYR A C 1
ATOM 660 O O . TYR A 1 84 ? 1.324 -16.686 -0.394 1.00 98.31 84 TYR A O 1
ATOM 668 N N . LYS A 1 85 ? 1.389 -17.491 1.730 1.00 98.38 85 LYS A N 1
ATOM 669 C CA . LYS A 1 85 ? 0.205 -16.861 2.321 1.00 98.38 85 LYS A CA 1
ATOM 670 C C . LYS A 1 85 ? 0.516 -16.520 3.764 1.00 98.38 85 LYS A C 1
ATOM 672 O O . LYS A 1 85 ? 1.160 -17.341 4.432 1.00 98.38 85 LYS A O 1
ATOM 677 N N . ASP A 1 86 ? 0.013 -15.394 4.238 1.00 98.50 86 ASP A N 1
ATOM 678 C CA . ASP A 1 86 ? 0.219 -14.945 5.610 1.00 98.50 86 ASP A CA 1
ATOM 679 C C . ASP A 1 86 ? -0.986 -14.164 6.144 1.00 98.50 86 ASP A C 1
ATOM 681 O O . ASP A 1 86 ? -1.863 -13.734 5.390 1.00 98.50 86 ASP A O 1
ATOM 685 N N . GLU A 1 87 ? -1.012 -13.983 7.457 1.00 98.62 87 GLU A N 1
ATOM 686 C CA . GLU A 1 87 ? -2.002 -13.181 8.166 1.00 98.62 87 GLU A CA 1
ATOM 687 C C . GLU A 1 87 ? -1.282 -12.290 9.172 1.00 98.62 87 GLU A C 1
ATOM 689 O O . GLU A 1 87 ? -0.392 -12.745 9.891 1.00 98.62 87 GLU A O 1
ATOM 694 N N . TYR A 1 88 ? -1.621 -11.003 9.154 1.00 98.81 88 TYR A N 1
ATOM 695 C CA . TYR A 1 88 ? -1.016 -9.972 9.986 1.00 98.81 88 TYR A CA 1
ATOM 696 C C . TYR A 1 88 ? -2.026 -9.496 11.021 1.00 98.81 88 TYR A C 1
ATOM 698 O O . TYR A 1 88 ? -3.175 -9.224 10.678 1.00 98.81 88 TYR A O 1
ATOM 706 N N . HIS A 1 89 ? -1.565 -9.305 12.250 1.00 98.62 89 HIS A N 1
ATOM 707 C CA . HIS A 1 89 ? -2.299 -8.706 13.355 1.00 98.62 89 HIS A CA 1
ATOM 708 C C . HIS A 1 89 ? -1.530 -7.478 13.827 1.00 98.62 89 HIS A C 1
ATOM 710 O O . HIS A 1 89 ? -0.383 -7.584 14.268 1.00 98.62 89 HIS A O 1
ATOM 716 N N . VAL A 1 90 ? -2.145 -6.305 13.708 1.00 98.75 90 VAL A N 1
ATOM 717 C CA . VAL A 1 90 ? -1.515 -5.034 14.068 1.00 98.75 90 VAL A CA 1
ATOM 718 C C . VAL A 1 90 ? -2.403 -4.287 15.051 1.00 98.75 90 VAL A C 1
ATOM 720 O O . VAL A 1 90 ? -3.589 -4.096 14.792 1.00 98.75 90 VAL A O 1
ATOM 723 N N . VAL A 1 91 ? -1.835 -3.869 16.181 1.00 98.38 91 VAL A N 1
ATOM 724 C CA . VAL A 1 91 ? -2.567 -3.210 17.267 1.00 98.38 91 VAL A CA 1
ATOM 725 C C . VAL A 1 91 ? -2.153 -1.749 17.367 1.00 98.38 91 VAL A C 1
ATOM 727 O O . VAL A 1 91 ? -0.969 -1.430 17.495 1.00 98.38 91 VAL A O 1
ATOM 730 N N . TYR A 1 92 ? -3.143 -0.863 17.362 1.00 97.81 92 TYR A N 1
ATOM 731 C CA . TYR A 1 92 ? -2.988 0.585 17.406 1.00 97.81 92 TYR A CA 1
ATOM 732 C C . TYR A 1 92 ? -3.692 1.159 18.639 1.00 97.81 92 TYR A C 1
ATOM 734 O O . TYR A 1 92 ? -4.907 1.001 18.769 1.00 97.81 92 TYR A O 1
ATOM 742 N N . PRO A 1 93 ? -2.986 1.877 19.524 1.00 96.25 93 PRO A N 1
ATOM 743 C CA . PRO A 1 93 ? -3.633 2.761 20.483 1.00 96.25 93 PRO A CA 1
ATOM 744 C C . PRO A 1 93 ? -4.395 3.856 19.730 1.00 96.25 93 PRO A C 1
ATOM 746 O O . PRO A 1 93 ? -3.853 4.460 18.802 1.00 96.25 93 PRO A O 1
ATOM 749 N N . LEU A 1 94 ? -5.639 4.129 20.125 1.00 94.56 94 LEU A N 1
ATOM 750 C CA . LEU A 1 94 ? -6.430 5.204 19.532 1.00 94.56 94 LEU A CA 1
ATOM 751 C C . LEU A 1 94 ? -6.503 6.418 20.465 1.00 94.56 94 LEU A C 1
ATOM 753 O O . LEU A 1 94 ? -6.723 6.298 21.673 1.00 94.56 94 LEU A O 1
ATOM 757 N N . ALA A 1 95 ? -6.351 7.611 19.889 1.00 90.56 95 ALA A N 1
ATOM 758 C CA . ALA A 1 95 ? -6.589 8.864 20.595 1.00 90.56 95 ALA A CA 1
ATOM 759 C C . ALA A 1 95 ? -8.093 9.085 20.822 1.00 90.56 95 ALA A C 1
ATOM 761 O O . ALA A 1 95 ? -8.922 8.671 20.012 1.00 90.56 95 ALA A O 1
ATOM 762 N N . LYS A 1 96 ? -8.446 9.773 21.916 1.00 90.56 96 LYS A N 1
ATOM 763 C CA . LYS A 1 96 ? -9.838 10.142 22.203 1.00 90.56 96 LYS A CA 1
ATOM 764 C C . LYS A 1 96 ? -10.396 10.992 21.060 1.00 90.56 96 LYS A C 1
ATOM 766 O O . LYS A 1 96 ? -9.787 11.992 20.689 1.00 90.56 96 LYS A O 1
ATOM 771 N N . GLY A 1 97 ? -11.581 10.643 20.576 1.00 91.00 97 GLY A N 1
ATOM 772 C CA . GLY A 1 97 ? -12.266 11.395 19.532 1.00 91.00 97 GLY A CA 1
ATOM 773 C C . GLY A 1 97 ? -13.190 10.523 18.700 1.00 91.00 97 GLY A C 1
ATOM 774 O O . GLY A 1 97 ? -13.403 9.350 18.998 1.00 91.00 97 GLY A O 1
ATOM 775 N N . LYS A 1 98 ? -13.721 11.115 17.634 1.00 93.94 98 LYS A N 1
ATOM 776 C CA . LYS A 1 98 ? -14.611 10.442 16.697 1.00 93.94 98 LYS A CA 1
ATOM 777 C C . LYS A 1 98 ? -13.818 9.864 15.532 1.00 93.94 98 LYS A C 1
ATOM 779 O O . LYS A 1 98 ? -13.002 10.565 14.940 1.00 93.94 98 LYS A O 1
ATOM 784 N N . ILE A 1 99 ? -14.108 8.620 15.157 1.00 95.69 99 ILE A N 1
ATOM 785 C CA . ILE A 1 99 ?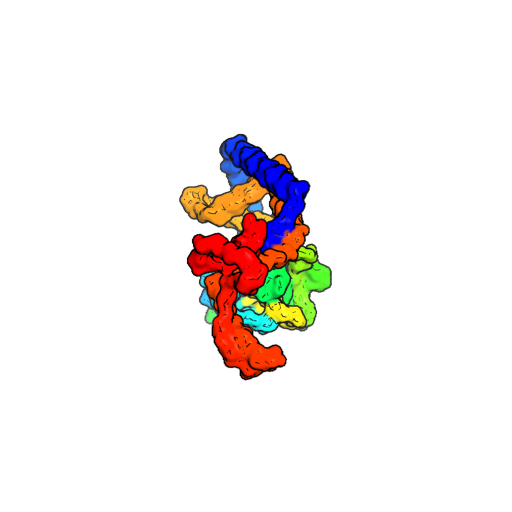 -13.575 8.005 13.936 1.00 95.69 99 ILE A CA 1
ATOM 786 C C . ILE A 1 99 ? -14.730 7.538 13.050 1.00 95.69 99 ILE A C 1
ATOM 788 O O . ILE A 1 99 ? -15.663 6.868 13.489 1.00 95.69 99 ILE A O 1
ATOM 792 N N . THR A 1 100 ? -14.661 7.895 11.777 1.00 94.94 100 THR A N 1
ATOM 793 C CA . THR A 1 100 ? -15.615 7.538 10.720 1.00 94.94 100 THR A CA 1
ATOM 794 C C . THR A 1 100 ? -15.001 6.609 9.675 1.00 94.94 100 THR A C 1
ATOM 796 O O . THR A 1 100 ? -15.732 5.989 8.903 1.00 94.94 100 THR A O 1
ATOM 799 N N . GLY A 1 101 ? -13.673 6.484 9.635 1.00 95.50 101 GLY A N 1
ATOM 800 C CA . GLY A 1 101 ? -12.994 5.639 8.664 1.00 95.50 101 GLY A CA 1
ATOM 801 C C . GLY A 1 101 ? -11.505 5.464 8.918 1.00 95.50 101 GLY A C 1
ATOM 802 O O . GLY A 1 101 ? -10.897 6.164 9.730 1.00 95.50 101 GLY A O 1
ATOM 803 N N . PHE A 1 102 ? -10.932 4.529 8.168 1.00 97.06 102 PHE A N 1
ATOM 804 C CA . PHE A 1 102 ? -9.513 4.200 8.174 1.00 97.06 102 PHE A CA 1
ATOM 805 C C . PHE A 1 102 ? -8.945 4.263 6.765 1.00 97.06 102 PHE A C 1
ATOM 807 O O . PHE A 1 102 ? -9.653 4.056 5.782 1.00 97.06 102 PHE A O 1
ATOM 814 N N . ARG A 1 103 ? -7.647 4.508 6.671 1.00 95.88 103 ARG A N 1
ATOM 815 C CA . ARG A 1 103 ? -6.897 4.486 5.426 1.00 95.88 103 ARG A CA 1
ATOM 816 C C . ARG A 1 103 ? -5.715 3.550 5.564 1.00 95.88 103 ARG A C 1
ATOM 818 O O . ARG A 1 103 ? -4.940 3.709 6.497 1.00 95.88 103 ARG A O 1
ATOM 825 N N . LEU A 1 104 ? -5.576 2.632 4.617 1.00 97.94 104 LEU A N 1
ATOM 826 C CA . LEU A 1 104 ? -4.388 1.811 4.411 1.00 97.94 104 LEU A CA 1
ATOM 827 C C . LEU A 1 104 ? -3.535 2.455 3.321 1.00 97.94 104 LEU A C 1
ATOM 829 O O . LEU A 1 104 ? -4.039 2.743 2.237 1.00 97.94 104 LEU A O 1
ATOM 833 N N . GLU A 1 105 ? -2.250 2.642 3.585 1.00 94.56 105 GLU A N 1
ATOM 834 C CA . GLU A 1 105 ? -1.261 3.059 2.591 1.00 94.56 105 GLU A CA 1
ATOM 835 C C . GLU A 1 105 ? -0.249 1.935 2.394 1.00 94.56 105 GLU A C 1
ATOM 837 O O . GLU A 1 105 ? 0.431 1.552 3.340 1.00 94.56 105 GLU A O 1
ATOM 842 N N . ALA A 1 106 ? -0.156 1.420 1.171 1.00 95.50 106 ALA A N 1
ATOM 843 C CA . ALA A 1 106 ? 0.893 0.529 0.704 1.00 95.50 106 ALA A CA 1
ATOM 844 C C . ALA A 1 106 ? 2.016 1.384 0.104 1.00 95.50 106 ALA A C 1
ATOM 846 O O . ALA A 1 106 ? 1.821 2.046 -0.918 1.00 95.50 106 ALA A O 1
ATOM 847 N N . VAL A 1 107 ? 3.179 1.370 0.748 1.00 87.06 107 VAL A N 1
ATOM 848 C CA . VAL A 1 107 ? 4.294 2.270 0.442 1.00 87.06 107 VAL A CA 1
ATOM 849 C C . VAL A 1 107 ? 5.426 1.480 -0.189 1.00 87.06 107 VAL A C 1
ATOM 851 O O . VAL A 1 107 ? 5.860 0.460 0.347 1.00 87.06 107 VAL A O 1
ATOM 854 N N . ARG A 1 108 ? 5.942 1.957 -1.318 1.00 93.12 108 ARG A N 1
ATOM 855 C CA . ARG A 1 108 ? 7.074 1.341 -2.007 1.00 93.12 108 ARG A CA 1
ATOM 856 C C . ARG A 1 108 ? 8.294 1.279 -1.105 1.00 93.12 108 ARG A C 1
ATOM 858 O O . ARG A 1 108 ? 8.548 2.170 -0.296 1.00 93.12 108 ARG A O 1
ATOM 865 N N . HIS A 1 109 ? 9.077 0.219 -1.256 1.00 86.50 109 HIS A N 1
ATOM 866 C CA . HIS A 1 109 ? 10.294 0.061 -0.473 1.00 86.50 109 HIS A CA 1
ATOM 867 C C . HIS A 1 109 ? 11.395 -0.636 -1.286 1.00 86.50 109 HIS A C 1
ATOM 869 O O . HIS A 1 109 ? 11.118 -1.674 -1.884 1.00 86.50 109 HIS A O 1
ATOM 875 N N . PRO A 1 110 ? 12.657 -0.151 -1.287 1.00 83.44 110 PRO A N 1
ATOM 876 C CA . PRO A 1 110 ? 13.736 -0.703 -2.123 1.00 83.44 110 PRO A CA 1
ATOM 877 C C . PRO A 1 110 ? 14.025 -2.198 -1.931 1.00 83.44 110 PRO A C 1
ATOM 879 O O . PRO A 1 110 ? 14.508 -2.851 -2.848 1.00 83.44 110 PRO A O 1
ATOM 882 N N . LYS A 1 111 ? 13.730 -2.745 -0.744 1.00 88.62 111 LYS A N 1
ATOM 883 C CA . LYS A 1 111 ? 13.884 -4.183 -0.435 1.00 88.62 111 LYS A CA 1
ATOM 884 C C . LYS A 1 111 ? 12.717 -5.063 -0.915 1.00 88.62 111 LYS A C 1
ATOM 886 O O . LYS A 1 111 ? 12.765 -6.274 -0.731 1.00 88.62 111 LYS A O 1
ATOM 891 N N . MET A 1 112 ? 11.670 -4.472 -1.488 1.00 96.06 112 MET A N 1
ATOM 892 C CA . MET A 1 112 ? 10.601 -5.203 -2.171 1.00 96.06 112 MET A CA 1
ATOM 893 C C . MET A 1 112 ? 11.021 -5.513 -3.605 1.00 96.06 112 MET A C 1
ATOM 895 O O . MET A 1 112 ? 11.928 -4.879 -4.150 1.00 96.06 112 MET A O 1
ATOM 899 N N . THR A 1 113 ? 10.350 -6.465 -4.246 1.00 94.56 113 THR A N 1
ATOM 900 C CA . THR A 1 113 ? 10.669 -6.841 -5.626 1.00 94.56 113 THR A CA 1
ATOM 901 C C . THR A 1 113 ? 10.524 -5.631 -6.547 1.00 94.56 113 THR A C 1
ATOM 903 O O . THR A 1 113 ? 9.473 -4.992 -6.576 1.00 94.56 113 THR A O 1
ATOM 906 N N . HIS A 1 114 ? 11.603 -5.276 -7.254 1.00 90.19 114 HIS A N 1
ATOM 907 C CA . HIS A 1 114 ? 11.716 -4.062 -8.082 1.00 90.19 114 HIS A CA 1
ATOM 908 C C . HIS A 1 114 ? 11.397 -2.742 -7.346 1.00 90.19 114 HIS A C 1
ATOM 910 O O . HIS A 1 114 ? 10.976 -1.760 -7.960 1.00 90.19 114 HIS A O 1
ATOM 916 N N . GLY A 1 115 ? 11.570 -2.703 -6.022 1.00 87.25 115 GLY A N 1
ATOM 917 C CA . GLY A 1 115 ? 11.163 -1.562 -5.205 1.00 87.25 115 GLY A CA 1
ATOM 918 C C . GLY A 1 115 ? 9.642 -1.372 -5.138 1.00 87.25 115 GLY A C 1
ATOM 919 O O . GLY A 1 115 ? 9.185 -0.239 -4.994 1.00 87.25 115 GLY A O 1
ATOM 920 N N . GLY A 1 116 ? 8.861 -2.439 -5.339 1.00 91.94 116 GLY A N 1
ATOM 921 C CA . GLY A 1 116 ? 7.398 -2.433 -5.300 1.00 91.94 116 GLY A CA 1
ATOM 922 C C . GLY A 1 116 ? 6.822 -2.437 -3.880 1.00 91.94 116 GLY A C 1
ATOM 923 O O . GLY A 1 116 ? 7.416 -1.894 -2.949 1.00 91.94 116 GLY A O 1
ATOM 924 N N . LEU A 1 117 ? 5.654 -3.061 -3.717 1.00 97.75 117 LEU A N 1
ATOM 925 C CA . LEU A 1 117 ? 4.865 -3.073 -2.475 1.00 97.75 117 LEU A CA 1
ATOM 926 C C . LEU A 1 117 ? 4.936 -4.406 -1.720 1.00 97.75 117 LEU A C 1
ATOM 928 O O . LEU A 1 117 ? 4.525 -4.482 -0.565 1.00 97.75 117 LEU A O 1
ATOM 932 N N . ALA A 1 118 ? 5.421 -5.460 -2.372 1.00 98.31 118 ALA A N 1
ATOM 933 C CA . ALA A 1 118 ? 5.476 -6.818 -1.847 1.00 98.31 118 ALA A CA 1
ATOM 934 C C . ALA A 1 118 ? 6.738 -7.555 -2.317 1.00 98.31 118 ALA A C 1
ATOM 936 O O . ALA A 1 118 ? 7.444 -7.118 -3.230 1.00 98.31 118 ALA A O 1
ATOM 937 N N . ARG A 1 119 ? 6.986 -8.722 -1.719 1.00 98.12 119 ARG A N 1
ATOM 938 C CA . ARG A 1 119 ? 8.069 -9.646 -2.103 1.00 98.12 119 ARG A CA 1
ATOM 939 C C . ARG A 1 119 ? 7.593 -10.743 -3.071 1.00 98.12 119 ARG A C 1
ATOM 941 O O . ARG A 1 119 ? 8.185 -11.819 -3.124 1.00 98.12 119 ARG A O 1
ATOM 948 N N . SER A 1 120 ? 6.519 -10.482 -3.817 1.00 97.94 120 SER A N 1
ATOM 949 C CA . SER A 1 120 ? 6.070 -11.304 -4.948 1.00 97.94 120 SER A CA 1
ATOM 950 C C . SER A 1 120 ? 6.955 -11.088 -6.174 1.00 97.94 120 SER A C 1
ATOM 952 O O . SER A 1 120 ? 7.721 -10.132 -6.228 1.00 97.94 120 SER A O 1
ATOM 954 N N . ASP A 1 121 ? 6.844 -11.945 -7.180 1.00 95.88 121 ASP A N 1
ATOM 955 C CA . ASP A 1 121 ? 7.527 -11.808 -8.475 1.00 95.88 121 ASP A CA 1
ATOM 956 C C . ASP A 1 121 ? 7.259 -10.460 -9.177 1.00 95.88 121 ASP A C 1
ATOM 958 O O . ASP A 1 121 ? 8.156 -9.865 -9.777 1.00 95.88 121 ASP A O 1
ATOM 962 N N . SER A 1 122 ? 6.037 -9.945 -9.055 1.00 95.50 122 SER A N 1
ATOM 963 C CA . SER A 1 122 ? 5.587 -8.684 -9.653 1.00 95.50 122 SER A CA 1
ATOM 964 C C . SER A 1 122 ? 5.788 -7.455 -8.758 1.00 95.50 122 SER A C 1
ATOM 966 O O . SER A 1 122 ? 5.616 -6.323 -9.216 1.00 95.50 122 SER A O 1
ATOM 968 N N . GLY A 1 123 ? 6.121 -7.650 -7.477 1.00 97.12 123 GLY A N 1
ATOM 969 C CA . GLY A 1 123 ? 6.110 -6.590 -6.463 1.00 97.12 123 GLY A CA 1
ATOM 970 C C . GLY A 1 123 ? 4.703 -6.133 -6.047 1.00 97.12 123 GLY A C 1
ATOM 971 O O . GLY A 1 123 ? 4.581 -5.141 -5.328 1.00 97.12 123 GLY A O 1
ATOM 972 N N . ASN A 1 124 ? 3.651 -6.832 -6.484 1.00 98.38 124 ASN A N 1
ATOM 973 C CA . ASN A 1 124 ? 2.248 -6.578 -6.150 1.00 98.38 124 ASN A CA 1
ATOM 974 C C . ASN A 1 124 ? 1.782 -7.401 -4.935 1.00 98.38 124 ASN A C 1
ATOM 976 O O . ASN A 1 124 ? 2.302 -8.485 -4.667 1.00 98.38 124 ASN A O 1
ATOM 980 N N . PHE A 1 125 ? 0.752 -6.930 -4.237 1.00 98.62 125 PHE A N 1
ATOM 981 C CA . PHE A 1 125 ? 0.077 -7.675 -3.171 1.00 98.62 125 PHE A CA 1
ATOM 982 C C . PHE A 1 125 ? -1.335 -8.094 -3.608 1.00 98.62 125 PHE A C 1
ATOM 984 O O . PHE A 1 125 ? -1.884 -7.552 -4.566 1.00 98.62 125 PHE A O 1
ATOM 991 N N . VAL A 1 126 ? -1.927 -9.049 -2.889 1.00 98.62 126 VAL A N 1
ATOM 992 C CA . VAL A 1 126 ? -3.347 -9.409 -3.007 1.00 98.62 126 VAL A CA 1
ATOM 993 C C . VAL A 1 126 ? -3.925 -9.511 -1.596 1.00 98.62 126 VAL A C 1
ATOM 995 O O . VAL A 1 126 ? -3.803 -10.545 -0.940 1.00 98.62 126 VAL A O 1
ATOM 998 N N . LEU A 1 127 ? -4.516 -8.417 -1.115 1.00 98.75 127 LEU A N 1
ATOM 999 C CA . LEU A 1 127 ? -5.154 -8.348 0.201 1.00 98.75 127 LEU A CA 1
ATOM 1000 C C . LEU A 1 127 ? -6.528 -9.004 0.093 1.00 98.75 127 LEU A C 1
ATOM 1002 O O . LEU A 1 127 ? -7.408 -8.454 -0.560 1.00 98.75 127 LEU A O 1
ATOM 1006 N N . THR A 1 128 ? -6.702 -10.182 0.686 1.00 98.56 128 THR A N 1
ATOM 1007 C CA . THR A 1 128 ? -7.946 -10.958 0.554 1.00 98.56 128 THR A CA 1
ATOM 1008 C C . THR A 1 128 ? -8.970 -10.615 1.626 1.00 98.56 128 THR A C 1
ATOM 1010 O O . THR A 1 128 ? -10.158 -10.705 1.373 1.00 98.56 128 THR A O 1
ATOM 1013 N N . ASP A 1 129 ? -8.528 -10.210 2.818 1.00 98.25 129 ASP A N 1
ATOM 1014 C CA . ASP A 1 129 ? -9.433 -9.860 3.918 1.00 98.25 129 ASP A CA 1
ATOM 1015 C C . ASP A 1 129 ? -8.796 -8.780 4.803 1.00 98.25 129 ASP A C 1
ATOM 1017 O O . ASP A 1 129 ? -7.585 -8.801 5.043 1.00 98.25 129 ASP A O 1
ATOM 1021 N N . LEU A 1 130 ? -9.604 -7.826 5.258 1.00 98.50 130 LEU A N 1
ATOM 1022 C CA . LEU A 1 130 ? -9.225 -6.728 6.132 1.00 98.50 130 LEU A CA 1
ATOM 1023 C C . LEU A 1 130 ? -10.306 -6.522 7.192 1.00 98.50 130 LEU A C 1
ATOM 1025 O O . LEU A 1 130 ? -11.436 -6.145 6.880 1.00 98.50 130 LEU A O 1
ATOM 1029 N N . GLN A 1 131 ? -9.933 -6.707 8.454 1.00 98.38 131 GLN A N 1
ATOM 1030 C CA . GLN A 1 131 ? -10.845 -6.588 9.589 1.00 98.38 131 GLN A CA 1
ATOM 1031 C C . GLN A 1 131 ? -10.368 -5.515 10.551 1.00 98.38 131 GLN A C 1
ATOM 1033 O O . GLN A 1 131 ? -9.179 -5.415 10.843 1.00 98.38 131 GLN A O 1
ATOM 1038 N N . PHE A 1 132 ? -11.322 -4.766 11.094 1.00 98.31 132 PHE A N 1
ATOM 1039 C CA . PHE A 1 132 ? -11.101 -3.784 12.147 1.00 98.31 132 PHE A CA 1
ATOM 1040 C C . PHE A 1 132 ? -11.889 -4.218 13.381 1.00 98.31 132 PHE A C 1
ATOM 1042 O O . PHE A 1 132 ? -13.098 -4.442 13.294 1.00 98.31 132 PHE A O 1
ATOM 1049 N N . LYS A 1 133 ? -11.230 -4.342 14.533 1.00 97.56 133 LYS A N 1
ATOM 1050 C CA . LYS A 1 133 ? -11.871 -4.674 15.811 1.00 97.56 133 LYS A CA 1
ATOM 1051 C C . LYS A 1 133 ? -11.431 -3.684 16.879 1.00 97.56 133 LYS A C 1
ATOM 1053 O O . LYS A 1 133 ? -10.253 -3.366 16.973 1.00 97.56 133 LYS A O 1
ATOM 1058 N N . LEU A 1 134 ? -12.364 -3.206 17.694 1.00 95.25 134 LEU A N 1
ATOM 1059 C CA . LEU A 1 134 ? -12.049 -2.379 18.855 1.00 95.25 134 LEU A CA 1
ATOM 1060 C C . LEU A 1 134 ? -11.918 -3.229 20.105 1.00 95.25 134 LEU A C 1
ATOM 1062 O O . LEU A 1 134 ? -12.743 -4.107 20.348 1.00 95.25 134 LEU A O 1
ATOM 1066 N N . ARG A 1 135 ? -10.937 -2.892 20.932 1.00 93.12 135 ARG A N 1
ATOM 1067 C CA . ARG A 1 135 ? -10.799 -3.365 22.304 1.00 93.12 135 ARG A CA 1
ATOM 1068 C C . ARG A 1 135 ? -10.896 -2.164 23.234 1.00 93.12 135 ARG A C 1
ATOM 1070 O O . ARG A 1 135 ? -10.141 -1.208 23.083 1.00 93.12 135 ARG A O 1
ATOM 1077 N N . ASN A 1 136 ? -11.826 -2.187 24.181 1.00 82.44 136 ASN A N 1
ATOM 1078 C CA . ASN A 1 136 ? -11.920 -1.149 25.207 1.00 82.44 136 ASN A CA 1
ATOM 1079 C C . ASN A 1 136 ? -11.213 -1.645 26.474 1.00 82.44 136 ASN A C 1
ATOM 1081 O O . ASN A 1 136 ? -11.485 -2.755 26.911 1.00 82.44 136 ASN A O 1
ATOM 1085 N N . SER A 1 137 ? -10.348 -0.844 27.104 1.00 70.50 137 SER A N 1
ATOM 1086 C CA . SER A 1 137 ? -9.667 -1.265 28.341 1.00 70.50 137 SER A CA 1
ATOM 1087 C C . SER A 1 137 ? -10.628 -1.633 29.479 1.00 70.50 137 SER A C 1
ATOM 1089 O O . SER A 1 137 ? -10.249 -2.389 30.364 1.00 70.50 137 SER A O 1
ATOM 1091 N N . ALA A 1 138 ? -11.856 -1.098 29.478 1.00 70.75 138 ALA A N 1
ATOM 1092 C CA . ALA A 1 138 ? -12.858 -1.383 30.506 1.00 70.75 138 ALA A CA 1
ATOM 1093 C C . ALA A 1 138 ? -13.522 -2.762 30.350 1.00 70.75 138 ALA A C 1
ATOM 1095 O O . ALA A 1 138 ? -14.064 -3.295 31.315 1.00 70.75 138 ALA A O 1
ATOM 1096 N N . VAL A 1 139 ? -13.515 -3.329 29.140 1.00 66.56 139 VAL A N 1
ATOM 1097 C CA . VAL A 1 139 ? -14.122 -4.624 28.824 1.00 66.56 139 VAL A CA 1
ATOM 1098 C C . VAL A 1 139 ? -13.192 -5.308 27.830 1.00 66.56 139 VAL A C 1
ATOM 1100 O O . VAL A 1 139 ? -13.180 -4.917 26.664 1.00 66.56 139 VAL A O 1
ATOM 1103 N N . ASP A 1 140 ? -12.416 -6.304 28.274 1.00 77.62 140 ASP A N 1
ATOM 1104 C CA . ASP A 1 140 ? -11.443 -7.046 27.448 1.00 77.62 140 ASP A CA 1
ATOM 1105 C C . ASP A 1 140 ? -12.138 -7.947 26.408 1.00 77.62 140 ASP A C 1
ATOM 1107 O O . ASP A 1 140 ? -12.100 -9.174 26.438 1.00 77.62 140 ASP A O 1
ATOM 1111 N N . LYS A 1 141 ? -12.877 -7.313 25.500 1.00 83.50 141 LYS A N 1
ATOM 1112 C CA . LYS A 1 141 ? -13.651 -7.930 24.435 1.00 83.50 141 LYS A CA 1
ATOM 1113 C C . LYS A 1 141 ? -13.378 -7.183 23.142 1.00 83.50 141 LYS A C 1
ATOM 1115 O O . LYS A 1 141 ? -13.516 -5.963 23.071 1.00 83.50 141 LYS A O 1
ATOM 1120 N N . LEU A 1 142 ? -13.047 -7.944 22.103 1.00 90.56 142 LEU A N 1
ATOM 1121 C CA . LEU A 1 142 ? -12.927 -7.434 20.744 1.00 90.56 142 LEU A CA 1
ATOM 1122 C C . LEU A 1 142 ? -14.312 -7.298 20.107 1.00 90.56 142 LEU A C 1
ATOM 1124 O O . LEU A 1 142 ? -15.055 -8.274 19.987 1.00 90.56 142 LEU A O 1
ATOM 1128 N N . VAL A 1 143 ? -14.648 -6.085 19.677 1.00 94.00 143 VAL A N 1
ATOM 1129 C CA . VAL A 1 143 ? -15.898 -5.763 18.984 1.00 94.00 143 VAL A CA 1
ATOM 1130 C C . VAL A 1 143 ? -15.586 -5.442 17.519 1.00 94.00 143 VAL A C 1
ATOM 1132 O O . VAL A 1 143 ? -14.838 -4.498 17.265 1.00 94.00 143 VAL A O 1
ATOM 1135 N N . PRO A 1 144 ? -16.123 -6.197 16.543 1.00 96.19 144 PRO A N 1
ATOM 1136 C CA . PRO A 1 144 ? -15.872 -5.935 15.130 1.00 96.19 144 PRO A CA 1
ATOM 1137 C C . PRO A 1 144 ? -16.521 -4.626 14.671 1.00 96.19 144 PRO A C 1
ATOM 1139 O O . PRO A 1 144 ? -17.636 -4.291 15.074 1.00 96.19 144 PRO A O 1
ATOM 1142 N N . LEU A 1 145 ? -15.825 -3.907 13.793 1.00 97.19 145 LEU A N 1
ATOM 1143 C CA . LEU A 1 145 ? -16.330 -2.721 13.117 1.00 97.19 145 LEU A CA 1
ATOM 1144 C C . LEU A 1 145 ? -16.787 -3.077 11.703 1.00 97.19 145 LEU A C 1
ATOM 1146 O O . LEU A 1 145 ? -16.016 -3.598 10.899 1.00 97.19 145 LEU A O 1
ATOM 1150 N N . GLU A 1 146 ? -18.039 -2.757 11.385 1.00 96.44 146 GLU A N 1
ATOM 1151 C CA . GLU A 1 146 ? -18.577 -2.942 10.038 1.00 96.44 146 GLU A CA 1
ATOM 1152 C C . GLU A 1 146 ? -18.096 -1.824 9.098 1.00 96.44 146 GLU A C 1
ATOM 1154 O O . GLU A 1 146 ? -18.278 -0.633 9.377 1.00 96.44 146 GLU A O 1
ATOM 1159 N N . VAL A 1 147 ? -17.544 -2.204 7.946 1.00 96.38 147 VAL A N 1
ATOM 1160 C CA . VAL A 1 147 ? -17.200 -1.288 6.849 1.00 96.38 147 VAL A CA 1
ATOM 1161 C C . VAL A 1 147 ? -18.417 -1.132 5.933 1.00 96.38 147 VAL A C 1
ATOM 1163 O O . VAL A 1 147 ? -18.994 -2.118 5.487 1.00 96.38 147 VAL A O 1
ATOM 1166 N N . ALA A 1 148 ? -18.828 0.105 5.649 1.00 90.62 148 ALA A N 1
ATOM 1167 C CA . ALA A 1 148 ? -19.938 0.390 4.736 1.00 90.62 148 ALA A CA 1
ATOM 1168 C C . ALA A 1 148 ? -19.499 0.499 3.275 1.00 90.62 148 ALA A C 1
ATOM 1170 O O . ALA A 1 148 ? -20.249 0.144 2.371 1.00 90.62 148 ALA A O 1
ATOM 1171 N N . SER A 1 149 ? -18.317 1.057 3.027 1.00 88.75 149 SER A N 1
ATOM 1172 C CA . SER A 1 149 ? -17.804 1.266 1.674 1.00 88.75 149 SER A CA 1
ATOM 1173 C C . SER A 1 149 ? -16.296 1.446 1.699 1.00 88.75 149 SER A C 1
ATOM 1175 O O . SER A 1 149 ? -15.754 1.952 2.682 1.00 88.75 149 SER A O 1
ATOM 1177 N N . ALA A 1 150 ? -15.635 1.132 0.588 1.00 92.25 150 ALA A N 1
ATOM 1178 C CA . ALA A 1 150 ? -14.227 1.437 0.400 1.00 92.25 150 ALA A CA 1
ATOM 1179 C C . ALA A 1 150 ? -13.950 2.000 -0.994 1.00 92.25 150 ALA A C 1
ATOM 1181 O O . ALA A 1 150 ? -14.702 1.758 -1.937 1.00 92.25 150 ALA A O 1
ATOM 1182 N N . SER A 1 151 ? -12.861 2.751 -1.103 1.00 86.38 151 SER A N 1
ATOM 1183 C CA . SER A 1 151 ? -12.295 3.237 -2.363 1.00 86.38 151 SER A CA 1
ATOM 1184 C C . SER A 1 151 ? -10.789 2.995 -2.358 1.00 86.38 151 SER A C 1
ATOM 1186 O O . SER A 1 151 ? -10.197 2.869 -1.287 1.00 86.38 151 SER A O 1
ATOM 1188 N N . ALA A 1 152 ? -10.177 2.898 -3.537 1.00 86.69 152 ALA A N 1
ATOM 1189 C CA . ALA A 1 152 ? -8.741 2.690 -3.692 1.00 86.69 152 ALA A CA 1
ATOM 1190 C C . ALA A 1 152 ? -8.176 3.571 -4.807 1.00 86.69 152 ALA A C 1
ATOM 1192 O O . ALA A 1 152 ? -8.884 3.916 -5.751 1.00 86.69 152 ALA A O 1
ATOM 1193 N N . THR A 1 153 ? -6.886 3.903 -4.721 1.00 82.25 153 THR A N 1
ATOM 1194 C CA . THR A 1 153 ? -6.190 4.689 -5.756 1.00 82.25 153 THR A CA 1
ATOM 1195 C C . THR A 1 153 ? -6.014 3.919 -7.068 1.00 82.25 153 THR A C 1
ATOM 1197 O O . THR A 1 153 ? -5.754 4.517 -8.113 1.00 82.25 153 THR A O 1
ATOM 1200 N N . PHE A 1 154 ? -6.122 2.588 -7.021 1.00 85.81 154 PHE A N 1
ATOM 1201 C CA . PHE A 1 154 ? -6.140 1.707 -8.184 1.00 85.81 154 PHE A CA 1
ATOM 1202 C C . PHE A 1 154 ? -6.729 0.339 -7.820 1.00 85.81 154 PHE A C 1
ATOM 1204 O O . PHE A 1 154 ? -6.620 -0.105 -6.676 1.00 85.81 154 PHE A O 1
ATOM 1211 N N . GLU A 1 155 ? -7.313 -0.348 -8.800 1.00 88.69 155 GLU A N 1
ATOM 1212 C CA . GLU A 1 155 ? -7.848 -1.701 -8.648 1.00 88.69 155 GLU A CA 1
ATOM 1213 C C . GLU A 1 155 ? -7.564 -2.536 -9.902 1.00 88.69 155 GLU A C 1
ATOM 1215 O O . GLU A 1 155 ? -7.879 -2.125 -11.020 1.00 88.69 155 GLU A O 1
ATOM 1220 N N . GLN A 1 156 ? -7.006 -3.729 -9.719 1.00 91.56 156 GLN A N 1
ATOM 1221 C CA . GLN A 1 156 ? -6.650 -4.640 -10.803 1.00 91.56 156 GLN A CA 1
ATOM 1222 C C . GLN A 1 156 ? -7.848 -5.500 -11.232 1.00 91.56 156 GLN A C 1
ATOM 1224 O O . GLN A 1 156 ? -8.177 -6.488 -10.579 1.00 91.56 156 GLN A O 1
ATOM 1229 N N . GLY A 1 157 ? -8.475 -5.189 -12.370 1.00 92.44 157 GLY A N 1
ATOM 1230 C CA . GLY A 1 157 ? -9.534 -6.034 -12.941 1.00 92.44 157 GLY A CA 1
ATOM 1231 C C . GLY A 1 157 ? -10.672 -6.295 -11.945 1.00 92.44 157 GLY A C 1
ATOM 1232 O O . GLY A 1 157 ? -11.287 -5.349 -11.454 1.00 92.44 157 GLY A O 1
ATOM 1233 N N . SER A 1 158 ? -10.941 -7.569 -11.633 1.00 92.69 158 SER A N 1
ATOM 1234 C CA . SER A 1 158 ? -11.944 -8.000 -10.644 1.00 92.69 158 SER A CA 1
ATOM 1235 C C . SER A 1 158 ? -11.474 -7.931 -9.181 1.00 92.69 158 SER A C 1
ATOM 1237 O O . SER A 1 158 ? -12.297 -8.096 -8.278 1.00 92.69 158 SER A O 1
ATOM 1239 N N . LEU A 1 159 ? -10.188 -7.662 -8.925 1.00 96.38 159 LEU A N 1
ATOM 1240 C CA . LEU A 1 159 ? -9.602 -7.540 -7.586 1.00 96.38 159 LEU A CA 1
ATOM 1241 C C . LEU A 1 159 ? -9.851 -6.134 -7.015 1.00 96.38 159 LEU A C 1
ATOM 1243 O O . LEU A 1 159 ? -8.982 -5.256 -7.019 1.00 96.38 159 LEU A O 1
ATOM 1247 N N . LYS A 1 160 ? -11.091 -5.923 -6.572 1.00 94.25 160 LYS A N 1
ATOM 1248 C CA . LYS A 1 160 ? -11.639 -4.656 -6.079 1.00 94.25 160 LYS A CA 1
ATOM 1249 C C . LYS A 1 160 ? -11.438 -4.491 -4.574 1.00 94.25 160 LYS A C 1
ATOM 1251 O O . LYS A 1 160 ? -11.554 -5.454 -3.827 1.00 94.25 160 LYS A O 1
ATOM 1256 N N . VAL A 1 161 ? -11.244 -3.259 -4.103 1.00 97.12 161 VAL A N 1
ATOM 1257 C CA . VAL A 1 161 ? -11.062 -2.965 -2.665 1.00 97.12 161 VAL A CA 1
ATOM 1258 C C . VAL A 1 161 ? -12.271 -3.356 -1.819 1.00 97.12 161 VAL A C 1
ATOM 1260 O O . VAL A 1 161 ? -12.126 -3.774 -0.677 1.00 97.12 161 VAL A O 1
ATOM 1263 N N . ARG A 1 162 ? -13.478 -3.303 -2.395 1.00 95.31 162 ARG A N 1
ATOM 1264 C CA . ARG A 1 162 ? -14.699 -3.774 -1.725 1.00 95.31 162 ARG A CA 1
ATOM 1265 C C . ARG A 1 162 ? -14.654 -5.262 -1.352 1.00 95.31 162 ARG A C 1
ATOM 1267 O O . ARG A 1 162 ? -15.389 -5.681 -0.469 1.00 95.31 162 ARG A O 1
ATOM 1274 N N . ASN A 1 163 ? -13.822 -6.046 -2.038 1.00 98.00 163 ASN A N 1
ATOM 1275 C CA . ASN A 1 163 ? -13.719 -7.482 -1.824 1.00 98.00 163 ASN A CA 1
ATOM 1276 C C . ASN A 1 163 ? -12.890 -7.817 -0.574 1.00 98.00 163 ASN A C 1
ATOM 1278 O O . ASN A 1 163 ? -12.867 -8.958 -0.158 1.00 98.00 163 ASN A O 1
ATOM 1282 N N . THR A 1 164 ? -12.201 -6.856 0.053 1.00 98.38 164 THR A N 1
ATOM 1283 C CA . THR A 1 164 ? -11.407 -7.153 1.259 1.00 98.38 164 THR A CA 1
ATOM 1284 C C . THR A 1 164 ? -12.266 -7.286 2.518 1.00 98.38 164 THR A C 1
ATOM 1286 O O . THR A 1 164 ? -11.726 -7.468 3.598 1.00 98.38 164 THR A O 1
ATOM 1289 N N . PHE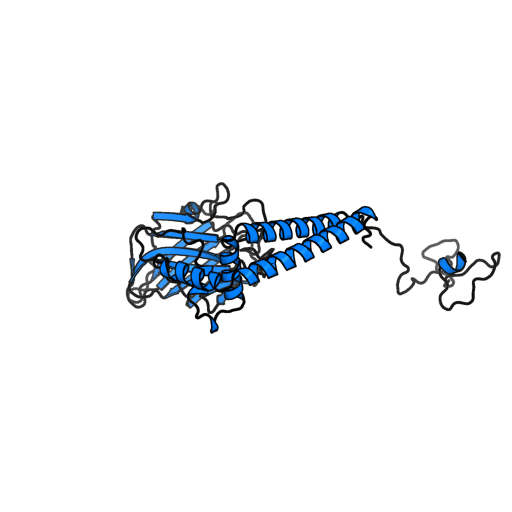 A 1 165 ? -13.582 -7.106 2.431 1.00 96.94 165 PHE A N 1
ATOM 1290 C CA . PHE A 1 165 ? -14.511 -7.230 3.559 1.00 96.94 165 PHE A CA 1
ATOM 1291 C C . PHE A 1 165 ? -15.826 -7.896 3.119 1.00 96.94 165 PHE A C 1
ATOM 1293 O O . PHE A 1 165 ? -16.892 -7.609 3.661 1.00 96.94 165 PHE A O 1
ATOM 1300 N N . ASP A 1 166 ? -15.753 -8.780 2.118 1.00 94.88 166 ASP A N 1
ATOM 1301 C CA . ASP A 1 166 ? -16.888 -9.548 1.584 1.00 94.88 166 ASP A CA 1
ATOM 1302 C C . ASP A 1 166 ? -17.003 -10.971 2.181 1.00 94.88 166 ASP A C 1
ATOM 1304 O O . ASP A 1 166 ? -17.925 -11.709 1.835 1.00 94.88 166 ASP A O 1
ATOM 1308 N N . ASN A 1 167 ? -16.101 -11.340 3.102 1.00 89.50 167 ASN A N 1
ATOM 1309 C CA . ASN A 1 167 ? -15.950 -12.673 3.700 1.00 89.50 167 ASN A CA 1
ATOM 1310 C C . ASN A 1 167 ? -15.601 -13.804 2.707 1.00 89.50 167 ASN A C 1
ATOM 1312 O O . ASN A 1 167 ? -15.798 -14.979 3.025 1.00 89.50 167 ASN A O 1
ATOM 1316 N N . ASN A 1 168 ? -15.066 -13.493 1.523 1.00 93.12 168 ASN A N 1
ATOM 1317 C CA . ASN A 1 168 ? -14.617 -14.481 0.548 1.00 93.12 168 ASN A CA 1
ATOM 1318 C C . ASN A 1 168 ? -13.075 -14.513 0.455 1.00 93.12 168 ASN A C 1
ATOM 1320 O O . ASN A 1 168 ? -12.466 -13.638 -0.153 1.00 93.12 168 ASN A O 1
ATOM 1324 N N . PRO A 1 169 ? -12.398 -15.565 0.952 1.00 89.50 169 PRO A N 1
ATOM 1325 C CA . PRO A 1 169 ? -10.933 -15.623 0.948 1.00 89.50 169 PRO A CA 1
ATOM 1326 C C . PRO A 1 169 ? -10.309 -15.788 -0.450 1.00 89.50 169 PRO A C 1
ATOM 1328 O O . PRO A 1 169 ? -9.083 -15.731 -0.573 1.00 89.50 169 PRO A O 1
ATOM 1331 N N . ALA A 1 170 ? -11.119 -16.045 -1.484 1.00 90.06 170 ALA A N 1
ATOM 1332 C CA . ALA A 1 170 ? -10.676 -16.169 -2.872 1.00 90.06 170 ALA A CA 1
ATOM 1333 C C . ALA A 1 170 ? -10.760 -14.847 -3.658 1.00 90.06 170 ALA A C 1
ATOM 1335 O O . ALA A 1 170 ? -10.183 -14.753 -4.743 1.00 90.06 170 ALA A O 1
ATOM 1336 N N . SER A 1 171 ? -11.467 -13.838 -3.142 1.00 95.50 171 SER A N 1
ATOM 1337 C CA . SER A 1 171 ? -11.475 -12.483 -3.691 1.00 95.50 171 SER A CA 1
ATOM 1338 C C . SER A 1 171 ? -10.461 -11.609 -2.937 1.00 95.50 171 SER A C 1
ATOM 1340 O O . SER A 1 171 ? -9.770 -12.054 -2.021 1.00 95.50 171 SER A O 1
ATOM 1342 N N . GLY A 1 172 ? -10.280 -10.369 -3.385 1.00 97.44 172 GLY A N 1
ATOM 1343 C CA . GLY A 1 172 ? -9.394 -9.427 -2.712 1.00 97.44 172 GLY A CA 1
ATOM 1344 C C . GLY A 1 172 ? -9.111 -8.184 -3.535 1.00 97.44 172 GLY A C 1
ATOM 1345 O O . GLY A 1 172 ? -9.743 -7.951 -4.567 1.00 97.44 172 GLY A O 1
ATOM 1346 N N . TRP A 1 173 ? -8.131 -7.413 -3.079 1.00 98.62 173 TRP A N 1
ATOM 1347 C CA . TRP A 1 173 ? -7.653 -6.185 -3.699 1.00 98.62 173 TRP A CA 1
ATOM 1348 C C . TRP A 1 173 ? -6.197 -6.307 -4.125 1.00 98.62 173 TRP A C 1
ATOM 1350 O O . TRP A 1 173 ? -5.351 -6.763 -3.355 1.00 98.62 173 TRP A O 1
ATOM 1360 N N . ALA A 1 174 ? -5.915 -5.861 -5.344 1.00 98.31 174 ALA A N 1
ATOM 1361 C CA . ALA A 1 174 ? -4.582 -5.843 -5.919 1.00 98.31 174 ALA A CA 1
ATOM 1362 C C . ALA A 1 174 ? -4.413 -4.632 -6.838 1.00 98.31 174 ALA A C 1
ATOM 1364 O O . ALA A 1 174 ? -5.405 -4.055 -7.302 1.00 98.31 174 ALA A O 1
ATOM 1365 N N . VAL A 1 175 ? -3.161 -4.249 -7.108 1.00 95.94 175 VAL A N 1
ATOM 1366 C CA . VAL A 1 175 ? -2.855 -2.970 -7.768 1.00 95.94 175 VAL A CA 1
ATOM 1367 C C . VAL A 1 175 ? -1.970 -3.073 -9.011 1.00 95.94 175 VAL A C 1
ATOM 1369 O O . VAL A 1 175 ? -1.463 -2.067 -9.502 1.00 95.94 175 VAL A O 1
ATOM 1372 N N . TRP A 1 176 ? -1.781 -4.272 -9.561 1.00 93.25 176 TRP A N 1
ATOM 1373 C CA . TRP A 1 176 ? -0.925 -4.440 -10.730 1.00 93.25 176 TRP A CA 1
ATOM 1374 C C . TRP A 1 176 ? -1.594 -3.932 -12.012 1.00 93.25 176 TRP A C 1
ATOM 1376 O O . TRP A 1 176 ? -2.699 -4.344 -12.363 1.00 93.25 176 TRP A O 1
ATOM 1386 N N . ALA A 1 177 ? -0.895 -3.051 -12.727 1.00 85.12 177 ALA A N 1
ATOM 1387 C CA . ALA A 1 177 ? -1.402 -2.337 -13.901 1.00 85.12 177 ALA A CA 1
ATOM 1388 C C . ALA A 1 177 ? -0.752 -2.790 -15.223 1.00 85.12 177 ALA A C 1
ATOM 1390 O O . ALA A 1 177 ? -0.640 -1.998 -16.155 1.00 85.12 177 ALA A O 1
ATOM 1391 N N . GLY A 1 178 ? -0.245 -4.025 -15.305 1.00 87.06 178 GLY A N 1
ATOM 1392 C CA . GLY A 1 178 ? 0.479 -4.497 -16.495 1.00 87.06 178 GLY A CA 1
ATOM 1393 C C . GLY A 1 178 ? 1.956 -4.091 -16.557 1.00 87.06 178 GLY A C 1
ATOM 1394 O O . GLY A 1 178 ? 2.643 -4.425 -17.517 1.00 87.06 178 GLY A O 1
ATOM 1395 N N . LYS A 1 179 ? 2.455 -3.370 -15.548 1.00 86.56 179 LYS A N 1
ATOM 1396 C CA . LYS A 1 179 ? 3.824 -2.839 -15.467 1.00 86.56 179 LYS A CA 1
ATOM 1397 C C . LYS A 1 179 ? 4.384 -2.977 -14.045 1.00 86.56 179 LYS A C 1
ATOM 1399 O O . LYS A 1 179 ? 3.594 -3.181 -13.118 1.00 86.56 179 LYS A O 1
ATOM 1404 N N . PRO A 1 180 ? 5.713 -2.866 -13.846 1.00 86.75 180 PRO A N 1
ATOM 1405 C CA . PRO A 1 180 ? 6.291 -2.800 -12.506 1.00 86.75 180 PRO A CA 1
ATOM 1406 C C . PRO A 1 180 ? 5.622 -1.712 -11.659 1.00 86.75 180 PRO A C 1
ATOM 1408 O O . PRO A 1 180 ? 5.304 -0.639 -12.175 1.00 86.75 180 PRO A O 1
ATOM 1411 N N . ILE A 1 181 ? 5.414 -1.989 -10.368 1.00 86.75 181 ILE A N 1
ATOM 1412 C CA . ILE A 1 181 ? 4.801 -1.022 -9.454 1.00 86.75 181 ILE A CA 1
ATOM 1413 C C . ILE A 1 181 ? 5.723 0.192 -9.296 1.00 86.75 181 ILE A C 1
ATOM 1415 O O . ILE A 1 181 ? 6.839 0.084 -8.786 1.00 86.75 181 ILE A O 1
ATOM 1419 N N . ASP A 1 182 ? 5.242 1.350 -9.740 1.00 80.94 182 ASP A N 1
ATOM 1420 C CA . ASP A 1 182 ? 6.003 2.595 -9.831 1.00 80.94 182 ASP A CA 1
ATOM 1421 C C . ASP A 1 182 ? 5.515 3.691 -8.872 1.00 80.94 182 ASP A C 1
ATOM 1423 O O . ASP A 1 182 ? 6.163 4.731 -8.752 1.00 80.94 182 ASP A O 1
ATOM 1427 N N . ARG A 1 183 ? 4.447 3.444 -8.111 1.00 80.00 183 ARG A N 1
ATOM 1428 C CA . ARG A 1 183 ? 3.934 4.369 -7.093 1.00 80.00 183 ARG A CA 1
ATOM 1429 C C . ARG A 1 183 ? 3.377 3.658 -5.865 1.00 80.00 183 ARG A C 1
ATOM 1431 O O . ARG A 1 183 ? 3.113 2.456 -5.891 1.00 80.00 183 ARG A O 1
ATOM 1438 N N . ASP A 1 184 ? 3.189 4.437 -4.811 1.00 86.81 184 ASP A N 1
ATOM 1439 C CA . ASP A 1 184 ? 2.429 4.036 -3.633 1.00 86.81 184 ASP A CA 1
ATOM 1440 C C . ASP A 1 184 ? 0.943 3.910 -3.980 1.00 86.81 184 ASP A C 1
ATOM 1442 O O . ASP A 1 184 ? 0.428 4.561 -4.896 1.00 86.81 184 ASP A O 1
ATOM 1446 N N . HIS A 1 185 ? 0.240 3.076 -3.223 1.00 90.25 185 HIS A N 1
ATOM 1447 C CA . HIS A 1 185 ? -1.194 2.878 -3.372 1.00 90.25 185 HIS A CA 1
ATOM 1448 C C . HIS A 1 185 ? -1.897 2.991 -2.027 1.00 90.25 185 HIS A C 1
ATOM 1450 O O . HIS A 1 185 ? -1.321 2.697 -0.985 1.00 90.25 185 HIS A O 1
ATOM 1456 N N . ALA A 1 186 ? -3.157 3.411 -2.041 1.00 93.00 186 ALA A N 1
ATOM 1457 C CA . ALA A 1 186 ? -3.930 3.572 -0.821 1.00 93.00 186 ALA A CA 1
ATOM 1458 C C . ALA A 1 186 ? -5.369 3.102 -1.003 1.00 93.00 186 ALA A C 1
ATOM 1460 O O . ALA A 1 186 ? -5.901 3.095 -2.116 1.00 93.00 186 ALA A O 1
ATOM 1461 N N . ALA A 1 187 ? -5.986 2.737 0.115 1.00 94.69 187 ALA A N 1
ATOM 1462 C CA . ALA A 1 187 ? -7.393 2.406 0.228 1.00 94.69 187 ALA A CA 1
ATOM 1463 C C . ALA A 1 187 ? -8.002 3.139 1.426 1.00 94.69 187 ALA A C 1
ATOM 1465 O O . ALA A 1 187 ? -7.402 3.164 2.499 1.00 94.69 187 ALA A O 1
ATOM 1466 N N . ALA A 1 188 ? -9.186 3.726 1.254 1.00 93.62 188 ALA A N 1
ATOM 1467 C CA . ALA A 1 188 ? -9.966 4.326 2.331 1.00 93.62 188 ALA A CA 1
ATOM 1468 C C . ALA A 1 188 ? -11.208 3.481 2.593 1.00 93.62 188 ALA A C 1
ATOM 1470 O O . ALA A 1 188 ? -11.945 3.153 1.664 1.00 93.62 188 ALA A O 1
ATOM 1471 N N . PHE A 1 189 ? -11.451 3.184 3.863 1.00 96.06 189 PHE A N 1
ATOM 1472 C CA . PHE A 1 189 ? -12.543 2.367 4.373 1.00 96.06 189 PHE A CA 1
ATOM 1473 C C . PHE A 1 189 ? -13.429 3.242 5.254 1.00 96.06 189 PHE A C 1
ATOM 1475 O O . PHE A 1 189 ? -12.989 3.746 6.288 1.00 96.06 189 PHE A O 1
ATOM 1482 N N . ARG A 1 190 ? -14.684 3.434 4.849 1.00 94.50 190 ARG A N 1
ATOM 1483 C CA . ARG A 1 190 ? -15.686 4.165 5.627 1.00 94.50 190 ARG A CA 1
ATOM 1484 C C . ARG A 1 190 ? -16.453 3.184 6.498 1.00 94.50 190 ARG A C 1
ATOM 1486 O O . ARG A 1 190 ? -17.021 2.217 5.988 1.00 94.50 190 ARG A O 1
ATOM 1493 N N . LEU A 1 191 ? -16.504 3.454 7.796 1.00 96.25 191 LEU A N 1
ATOM 1494 C CA . LEU A 1 191 ? -17.275 2.659 8.742 1.00 96.25 191 LEU A CA 1
ATOM 1495 C C . LEU A 1 191 ? -18.775 2.874 8.535 1.00 96.25 191 LEU A C 1
ATOM 1497 O O . LEU A 1 191 ? -19.230 3.959 8.171 1.00 96.25 191 LEU A O 1
ATOM 1501 N N . LYS A 1 192 ? -19.558 1.831 8.801 1.00 93.94 192 LYS A N 1
ATOM 1502 C CA . LYS A 1 192 ? -21.023 1.889 8.770 1.00 93.94 192 LYS A CA 1
ATOM 1503 C C . LYS A 1 192 ? -21.596 2.707 9.920 1.00 93.94 192 LYS A C 1
ATOM 1505 O O . LYS A 1 192 ? -22.618 3.364 9.751 1.00 93.94 192 LYS A O 1
ATOM 1510 N N . LYS A 1 193 ? -20.919 2.695 11.069 1.00 94.12 193 LYS A N 1
ATOM 1511 C CA . LYS A 1 193 ? -21.215 3.537 12.230 1.00 94.12 193 LYS A CA 1
ATOM 1512 C C . LYS A 1 193 ? -19.937 4.247 12.655 1.00 94.12 193 LYS A C 1
ATOM 1514 O O . LYS A 1 193 ? -18.893 3.607 12.751 1.00 94.12 193 LYS A O 1
ATOM 1519 N N . SER A 1 194 ? -20.020 5.553 12.907 1.00 93.69 194 SER A N 1
ATOM 1520 C CA . SER A 1 194 ? -18.914 6.267 13.543 1.00 93.69 194 SER A CA 1
ATOM 1521 C C . SER A 1 194 ? -18.695 5.734 14.952 1.00 93.69 194 SER A C 1
ATOM 1523 O O . SER A 1 194 ? -19.663 5.409 15.642 1.00 93.69 194 SER A O 1
ATOM 1525 N N . ILE A 1 195 ? -17.443 5.688 15.382 1.00 93.88 195 ILE A N 1
ATOM 1526 C CA . ILE A 1 195 ? -17.063 5.260 16.724 1.00 93.88 195 ILE A CA 1
ATOM 1527 C C . ILE A 1 195 ? -16.637 6.471 17.548 1.00 93.88 195 ILE A C 1
ATOM 1529 O O . ILE A 1 195 ? -15.950 7.360 17.044 1.00 93.88 195 ILE A O 1
ATOM 1533 N N . GLU A 1 196 ? -17.040 6.483 18.813 1.00 93.69 196 GLU A N 1
ATOM 1534 C CA . GLU A 1 196 ? -16.520 7.402 19.821 1.00 93.69 196 GLU A CA 1
ATOM 1535 C C . GLU A 1 196 ? -15.449 6.663 20.619 1.00 93.69 196 GLU A C 1
ATOM 1537 O O . GLU A 1 196 ? -15.718 5.665 21.292 1.00 93.69 196 GLU A O 1
ATOM 1542 N N . VAL A 1 197 ? -14.209 7.120 20.496 1.00 92.50 197 VAL A N 1
ATOM 1543 C CA . VAL A 1 197 ? -13.044 6.482 21.096 1.00 92.50 197 VAL A CA 1
ATOM 1544 C C . VAL A 1 197 ? -12.870 6.997 22.521 1.00 92.50 197 VAL A C 1
ATOM 1546 O O . VAL A 1 197 ? -12.569 8.172 22.747 1.00 92.50 197 VAL A O 1
ATOM 1549 N N . ALA A 1 198 ? -13.027 6.105 23.499 1.00 90.06 198 ALA A N 1
ATOM 1550 C CA . ALA A 1 198 ? -12.697 6.379 24.893 1.00 90.06 198 ALA A CA 1
ATOM 1551 C C . ALA A 1 198 ? -11.184 6.241 25.145 1.00 90.06 198 ALA A C 1
ATOM 1553 O O . ALA A 1 198 ? -10.471 5.559 24.405 1.00 90.06 198 ALA A O 1
ATOM 1554 N N . LYS A 1 199 ? -10.681 6.855 26.223 1.00 87.56 199 LYS A N 1
ATOM 1555 C CA . LYS A 1 199 ? -9.272 6.718 26.629 1.00 87.56 199 LYS A CA 1
ATOM 1556 C C . LYS A 1 199 ? -8.928 5.237 26.856 1.00 87.56 199 LYS A C 1
ATOM 1558 O O . LYS A 1 199 ? -9.674 4.546 27.538 1.00 87.56 199 LYS A O 1
ATOM 1563 N N . GLY A 1 200 ? -7.801 4.782 26.304 1.00 88.44 200 GLY A N 1
ATOM 1564 C CA . GLY A 1 200 ? -7.340 3.390 26.414 1.00 88.44 200 GLY A CA 1
ATOM 1565 C C . GLY A 1 200 ? -7.919 2.435 25.361 1.00 88.44 200 GLY A C 1
ATOM 1566 O O . GLY A 1 200 ? -7.570 1.259 25.339 1.00 88.44 200 GLY A O 1
ATOM 1567 N N . THR A 1 201 ? -8.776 2.917 24.460 1.00 93.56 201 THR A N 1
ATOM 1568 C CA . THR A 1 201 ? -9.284 2.085 23.362 1.00 93.56 201 THR A CA 1
ATOM 1569 C C . THR A 1 201 ? -8.162 1.730 22.389 1.00 93.56 201 THR A C 1
ATOM 1571 O O . THR A 1 201 ? -7.364 2.582 21.994 1.00 93.56 201 THR A O 1
ATOM 1574 N N . GLU A 1 202 ? -8.145 0.477 21.956 1.00 96.00 202 GLU A N 1
ATOM 1575 C CA . GLU A 1 202 ? -7.213 -0.041 20.965 1.00 96.00 202 GLU A CA 1
ATOM 1576 C C . GLU A 1 202 ? -7.967 -0.546 19.741 1.00 96.00 202 GLU A C 1
ATOM 1578 O O . GLU A 1 202 ? -9.074 -1.078 19.836 1.00 96.00 202 GLU A O 1
ATOM 1583 N N . LEU A 1 203 ? -7.349 -0.374 18.581 1.00 97.69 203 LEU A N 1
ATOM 1584 C CA . LEU A 1 203 ? -7.777 -0.948 17.320 1.00 97.69 203 LEU A CA 1
ATOM 1585 C C . LEU A 1 203 ? -6.870 -2.126 16.987 1.00 97.69 203 LEU A C 1
ATOM 1587 O O . LEU A 1 203 ? -5.663 -1.960 16.842 1.00 97.69 203 LEU A O 1
ATOM 1591 N N . GLU A 1 204 ? -7.462 -3.293 16.803 1.00 98.06 204 GLU A N 1
ATOM 1592 C CA . GLU A 1 204 ? -6.808 -4.452 16.216 1.00 98.06 204 GLU A CA 1
ATOM 1593 C C . GLU A 1 204 ? -7.206 -4.550 14.742 1.00 98.06 204 GLU A C 1
ATOM 1595 O O . GLU A 1 204 ? -8.392 -4.603 14.400 1.00 98.06 204 GLU A O 1
ATOM 1600 N N . VAL A 1 205 ? -6.204 -4.541 13.868 1.00 98.69 205 VAL A N 1
ATOM 1601 C CA . VAL A 1 205 ? -6.361 -4.679 12.422 1.00 98.69 205 VAL A CA 1
ATOM 1602 C C . VAL A 1 205 ? -5.808 -6.028 11.995 1.00 98.69 205 VAL A C 1
ATOM 1604 O O . VAL A 1 205 ? -4.635 -6.323 12.231 1.00 98.69 205 VAL A O 1
ATOM 1607 N N . THR A 1 206 ? -6.639 -6.829 11.333 1.00 98.69 206 THR A N 1
ATOM 1608 C CA . THR A 1 206 ? -6.221 -8.101 10.736 1.00 98.69 206 THR A CA 1
ATOM 1609 C C . THR A 1 206 ? -6.158 -7.959 9.223 1.00 98.69 206 THR A C 1
ATOM 1611 O O . THR A 1 206 ? -7.163 -7.603 8.612 1.00 98.69 206 THR A O 1
ATOM 1614 N N . LEU A 1 207 ? -5.004 -8.249 8.618 1.00 98.81 207 LEU A N 1
ATOM 1615 C CA . LEU A 1 207 ? -4.822 -8.306 7.164 1.00 98.81 207 LEU A CA 1
ATOM 1616 C C . LEU A 1 207 ? -4.540 -9.751 6.759 1.00 98.81 207 LEU A C 1
ATOM 1618 O O . LEU A 1 207 ? -3.590 -10.342 7.266 1.00 98.81 207 LEU A O 1
ATOM 1622 N N . LYS A 1 208 ? -5.309 -10.313 5.827 1.00 98.62 208 LYS A N 1
ATOM 1623 C CA . LYS A 1 208 ? -5.086 -11.680 5.330 1.00 98.62 208 LYS A CA 1
ATOM 1624 C C . LYS A 1 208 ? -4.686 -11.677 3.866 1.00 98.62 208 LYS A C 1
ATOM 1626 O O . LYS A 1 208 ? -5.278 -10.964 3.054 1.00 98.62 208 LYS A O 1
ATOM 1631 N N . PHE A 1 209 ? -3.729 -12.534 3.530 1.00 98.50 209 PHE A N 1
ATOM 1632 C CA . PHE A 1 209 ? -3.200 -12.713 2.182 1.00 98.50 209 PHE A CA 1
ATOM 1633 C C . PHE A 1 209 ? -3.359 -14.179 1.770 1.00 98.50 209 PHE A C 1
ATOM 1635 O O . PHE A 1 209 ? -2.428 -14.978 1.852 1.00 98.50 209 PHE A O 1
ATOM 1642 N N . ASN A 1 210 ? -4.569 -14.547 1.341 1.00 97.44 210 ASN A N 1
ATOM 1643 C CA . ASN A 1 210 ? -4.942 -15.930 1.019 1.00 97.44 210 ASN A CA 1
ATOM 1644 C C . ASN A 1 210 ? -4.899 -16.273 -0.476 1.00 97.44 210 ASN A C 1
ATOM 1646 O O . ASN A 1 210 ? -5.332 -17.363 -0.867 1.00 97.44 210 ASN A O 1
ATOM 1650 N N . SER A 1 211 ? -4.349 -15.375 -1.295 1.00 95.94 211 SER A N 1
ATOM 1651 C CA . SER A 1 211 ? -4.271 -15.503 -2.751 1.00 95.94 211 SER A CA 1
ATOM 1652 C C . SER A 1 211 ? -3.659 -16.828 -3.205 1.00 95.94 211 SER A C 1
ATOM 1654 O O . SER A 1 211 ? -2.726 -17.354 -2.599 1.00 95.94 211 SER A O 1
ATOM 1656 N N . GLN A 1 212 ? -4.152 -17.356 -4.325 1.00 95.12 212 GLN A N 1
ATOM 1657 C CA . GLN A 1 212 ? -3.504 -18.469 -5.026 1.00 95.12 212 GLN A CA 1
ATOM 1658 C C . GLN A 1 212 ? -2.112 -18.092 -5.564 1.00 95.12 212 GLN A C 1
ATOM 1660 O O . GLN A 1 212 ? -1.261 -18.961 -5.755 1.00 95.12 212 GLN A O 1
ATOM 1665 N N . HIS A 1 213 ? -1.865 -16.797 -5.789 1.00 95.06 213 HIS A N 1
ATOM 1666 C CA . HIS A 1 213 ? -0.575 -16.286 -6.228 1.00 95.06 213 HIS A CA 1
ATOM 1667 C C . HIS A 1 213 ? 0.366 -16.157 -5.028 1.00 95.06 213 HIS A C 1
ATOM 1669 O O . HIS A 1 213 ? 0.144 -15.354 -4.121 1.00 95.06 213 HIS A O 1
ATOM 1675 N N . LYS A 1 214 ? 1.434 -16.956 -5.037 1.00 97.62 214 LYS A N 1
ATOM 1676 C CA . LYS A 1 214 ? 2.413 -17.044 -3.947 1.00 97.62 214 LYS A CA 1
ATOM 1677 C C . LYS A 1 214 ? 3.057 -15.682 -3.661 1.00 97.62 214 LYS A C 1
ATOM 1679 O O . LYS A 1 214 ? 3.282 -14.899 -4.583 1.00 97.62 214 LYS A O 1
ATOM 1684 N N . HIS A 1 215 ? 3.393 -15.430 -2.397 1.00 98.25 215 HIS A N 1
ATOM 1685 C CA . HIS A 1 215 ? 4.205 -14.288 -1.942 1.00 98.25 215 HIS A CA 1
ATOM 1686 C C . HIS A 1 215 ? 3.571 -12.901 -2.123 1.00 98.25 215 HIS A C 1
ATOM 1688 O O . HIS A 1 215 ? 4.233 -11.886 -1.905 1.00 98.25 215 HIS A O 1
ATOM 1694 N N . HIS A 1 216 ? 2.287 -12.825 -2.482 1.00 98.38 216 HIS A N 1
ATOM 1695 C CA . HIS A 1 216 ? 1.550 -11.570 -2.651 1.00 98.38 216 HIS A CA 1
ATOM 1696 C C . HIS A 1 216 ? 1.100 -10.969 -1.303 1.00 98.38 216 HIS A C 1
ATOM 1698 O O . HIS A 1 216 ? -0.021 -10.477 -1.169 1.00 98.38 216 HIS A O 1
ATOM 1704 N N . ASN A 1 217 ? 1.993 -10.992 -0.310 1.00 98.62 217 ASN A N 1
ATOM 1705 C CA . ASN A 1 217 ? 1.777 -10.417 1.014 1.00 98.62 217 ASN A CA 1
ATOM 1706 C C . ASN A 1 217 ? 2.323 -8.983 1.038 1.00 98.62 217 ASN A C 1
ATOM 1708 O O . ASN A 1 217 ? 3.444 -8.737 0.584 1.00 98.62 217 ASN A O 1
ATOM 1712 N N . LEU A 1 218 ? 1.544 -8.035 1.564 1.00 98.62 218 LEU A N 1
ATOM 1713 C CA . LEU A 1 218 ? 1.941 -6.627 1.618 1.00 98.62 218 LEU A CA 1
ATOM 1714 C C . LEU A 1 218 ? 3.212 -6.461 2.463 1.00 98.62 218 LEU A C 1
ATOM 1716 O O . LEU A 1 218 ? 3.314 -7.014 3.557 1.00 98.62 218 LEU A O 1
ATOM 1720 N N . GLY A 1 219 ? 4.191 -5.729 1.937 1.00 98.06 219 GLY A N 1
ATOM 1721 C CA . GLY A 1 219 ? 5.537 -5.682 2.501 1.00 98.06 219 GLY A CA 1
ATOM 1722 C C . GLY A 1 219 ? 5.868 -4.420 3.288 1.00 98.06 219 GLY A C 1
ATOM 1723 O O . GLY A 1 219 ? 6.736 -4.462 4.153 1.00 98.06 219 GLY A O 1
ATOM 1724 N N . HIS A 1 220 ? 5.219 -3.295 2.998 1.00 97.81 220 HIS A N 1
ATOM 1725 C CA . HIS A 1 220 ? 5.502 -2.027 3.665 1.00 97.81 220 HIS A CA 1
ATOM 1726 C C . HIS A 1 220 ? 4.264 -1.129 3.643 1.00 97.81 220 HIS A C 1
ATOM 1728 O O . HIS A 1 220 ? 3.758 -0.792 2.570 1.00 97.81 220 HIS A O 1
ATOM 1734 N N . PHE A 1 221 ? 3.713 -0.816 4.817 1.00 98.44 221 PHE A N 1
ATOM 1735 C CA . PHE A 1 221 ? 2.402 -0.170 4.907 1.00 98.44 221 PHE A CA 1
ATOM 1736 C C . PHE A 1 221 ? 2.165 0.588 6.210 1.00 98.44 221 PHE A C 1
ATOM 1738 O O . PHE A 1 221 ? 2.841 0.348 7.203 1.00 98.44 221 PHE A O 1
ATOM 1745 N N . ARG A 1 222 ? 1.181 1.490 6.230 1.00 96.38 222 ARG A N 1
ATOM 1746 C CA . ARG A 1 222 ? 0.700 2.158 7.455 1.00 96.38 222 ARG A CA 1
ATOM 1747 C C . ARG A 1 222 ? -0.810 2.354 7.433 1.00 96.38 222 ARG A C 1
ATOM 1749 O O . ARG A 1 222 ? -1.428 2.283 6.369 1.00 96.38 222 ARG A O 1
ATOM 1756 N N . PHE A 1 223 ? -1.368 2.660 8.603 1.00 97.00 223 PHE A N 1
ATOM 1757 C CA . PHE A 1 223 ? -2.760 3.066 8.753 1.00 97.00 223 PHE A CA 1
ATOM 1758 C C . PHE A 1 223 ? -2.901 4.501 9.270 1.00 97.00 223 PHE A C 1
ATOM 1760 O O . PHE A 1 223 ? -2.081 4.988 10.048 1.00 97.00 223 PHE A O 1
ATOM 1767 N N . SER A 1 224 ? -3.983 5.150 8.854 1.00 94.44 224 SER A N 1
ATOM 1768 C CA . SER A 1 224 ? -4.461 6.434 9.376 1.00 94.44 224 SER A CA 1
ATOM 1769 C C . SER A 1 224 ? -5.964 6.345 9.672 1.00 94.44 224 SER A C 1
ATOM 1771 O O . SER A 1 224 ? -6.658 5.513 9.087 1.00 94.44 224 SER A O 1
ATOM 1773 N N . SER A 1 225 ? -6.488 7.194 10.552 1.00 94.88 225 SER A N 1
ATOM 1774 C CA . SER A 1 225 ? -7.919 7.321 10.867 1.00 94.88 225 SER A CA 1
ATOM 1775 C C . SER A 1 225 ? -8.454 8.696 10.494 1.00 94.88 225 SER A C 1
ATOM 1777 O O . SER A 1 225 ? -7.688 9.646 10.402 1.00 94.88 225 SER A O 1
ATOM 1779 N N . THR A 1 226 ? -9.764 8.832 10.326 1.00 91.94 226 THR A N 1
ATOM 1780 C CA . THR A 1 226 ? -10.400 10.128 10.063 1.00 91.94 226 THR A CA 1
ATOM 1781 C C . THR A 1 226 ? -11.697 10.305 10.833 1.00 91.94 226 THR A C 1
ATOM 1783 O O . THR A 1 226 ? -12.351 9.316 11.154 1.00 91.94 226 THR A O 1
ATOM 1786 N N . ALA A 1 227 ? -12.072 11.559 11.096 1.00 90.81 227 ALA A N 1
ATOM 1787 C CA . ALA A 1 227 ? -13.393 11.954 11.590 1.00 90.81 227 ALA A CA 1
ATOM 1788 C C . ALA A 1 227 ? -14.329 12.453 10.467 1.00 90.81 227 ALA A C 1
ATOM 1790 O O . ALA A 1 227 ? -15.496 12.759 10.725 1.00 90.81 227 ALA A O 1
ATOM 1791 N N . SER A 1 228 ? -13.834 12.537 9.225 1.00 84.62 228 SER A N 1
ATOM 1792 C CA . SER A 1 228 ? -14.572 13.063 8.077 1.00 84.62 228 SER A CA 1
ATOM 1793 C C . SER A 1 228 ? -15.779 12.183 7.742 1.00 84.62 228 SER A C 1
ATOM 1795 O O . SER A 1 228 ? -15.618 10.968 7.588 1.00 84.62 228 SER A O 1
ATOM 1797 N N . PRO A 1 229 ? -16.998 12.725 7.587 1.00 73.94 229 PRO A N 1
ATOM 1798 C CA . PRO A 1 229 ? -18.179 11.917 7.270 1.00 73.94 229 PRO A CA 1
ATOM 1799 C C . PRO A 1 229 ? -18.082 11.240 5.892 1.00 73.94 229 PRO A C 1
ATOM 1801 O O . PRO A 1 229 ? -18.701 10.197 5.665 1.00 73.94 229 PRO A O 1
ATOM 1804 N N . THR A 1 230 ? -17.269 11.799 4.992 1.00 70.62 230 THR A N 1
ATOM 1805 C CA . THR A 1 230 ? -17.008 11.283 3.644 1.00 70.62 230 THR A CA 1
ATOM 1806 C C . THR A 1 230 ? -15.502 11.116 3.419 1.00 70.62 230 THR A C 1
ATOM 1808 O O . THR A 1 230 ? -14.893 11.939 2.731 1.00 70.62 230 THR A O 1
ATOM 1811 N N . PRO A 1 231 ? -14.879 10.063 3.987 1.00 73.00 231 PRO A N 1
ATOM 1812 C CA . PRO A 1 231 ? -13.457 9.799 3.804 1.00 73.00 231 PRO A CA 1
ATOM 1813 C C . PRO A 1 231 ? -13.109 9.705 2.315 1.00 73.00 231 PRO A C 1
ATOM 1815 O O . PRO A 1 231 ? -13.650 8.860 1.601 1.00 73.00 231 PRO A O 1
ATOM 1818 N N . SER A 1 232 ? -12.218 10.576 1.845 1.00 70.06 232 SER A N 1
ATOM 1819 C CA . SER A 1 232 ? -11.815 10.658 0.440 1.00 70.06 232 SER A CA 1
ATOM 1820 C C . SER A 1 232 ? -10.330 10.352 0.283 1.00 70.06 232 SER A C 1
ATOM 1822 O O . SER A 1 232 ? -9.506 10.763 1.102 1.00 70.06 232 SER A O 1
ATOM 1824 N N . LEU A 1 233 ? -9.993 9.649 -0.801 1.00 70.81 233 LEU A N 1
ATOM 1825 C CA . LEU A 1 233 ? -8.614 9.422 -1.240 1.00 70.81 233 LEU A CA 1
ATOM 1826 C C . LEU A 1 233 ? -8.075 10.534 -2.146 1.00 70.81 233 LEU A C 1
ATOM 1828 O O . LEU A 1 233 ? -6.925 10.452 -2.546 1.00 70.81 233 LEU A O 1
ATOM 1832 N N . LYS A 1 234 ? -8.859 11.581 -2.451 1.00 56.44 234 LYS A N 1
ATOM 1833 C CA . LYS A 1 234 ? -8.462 12.682 -3.359 1.00 56.44 234 LYS A CA 1
ATOM 1834 C C . LYS A 1 234 ? -7.256 13.521 -2.893 1.00 56.44 234 LYS A C 1
ATOM 1836 O O . LYS A 1 234 ? -6.929 14.512 -3.540 1.00 56.44 234 LYS A O 1
ATOM 1841 N N . SER A 1 235 ? -6.582 13.150 -1.808 1.00 51.53 235 SER A N 1
ATOM 1842 C CA . SER A 1 235 ? -5.243 13.652 -1.521 1.00 51.53 235 SER A CA 1
ATOM 1843 C C . SER A 1 235 ? -4.226 12.676 -2.113 1.00 51.53 235 SER A C 1
ATOM 1845 O O . SER A 1 235 ? -3.673 11.831 -1.424 1.00 51.53 235 SER A O 1
ATOM 1847 N N . ASP A 1 236 ? -3.891 12.839 -3.391 1.00 45.00 236 ASP A N 1
ATOM 1848 C CA . ASP A 1 236 ? -2.696 12.222 -4.000 1.00 45.00 236 ASP A CA 1
ATOM 1849 C C . ASP A 1 236 ? -1.393 12.854 -3.451 1.00 45.00 236 ASP A C 1
ATOM 1851 O O . ASP A 1 236 ? -0.311 12.727 -4.024 1.00 45.00 236 ASP A O 1
ATOM 1855 N N . ARG A 1 237 ? -1.507 13.616 -2.356 1.00 55.00 237 ARG A N 1
ATOM 1856 C CA . ARG A 1 237 ? -0.516 14.550 -1.846 1.00 55.00 237 ARG A CA 1
ATOM 1857 C C . ARG A 1 237 ? -0.051 14.203 -0.438 1.00 55.00 237 ARG A C 1
ATOM 1859 O O . ARG A 1 237 ? 0.753 14.953 0.068 1.00 55.00 237 ARG A O 1
ATOM 1866 N N . ASP A 1 238 ? -0.453 13.123 0.234 1.00 61.19 238 ASP A N 1
ATOM 1867 C CA . ASP A 1 238 ? -0.105 12.980 1.671 1.00 61.19 238 ASP A CA 1
ATOM 1868 C C . ASP A 1 238 ? 1.387 12.844 1.962 1.00 61.19 238 ASP A C 1
ATOM 1870 O O . ASP A 1 238 ? 1.852 13.333 2.990 1.00 61.19 238 ASP A O 1
ATOM 1874 N N . GLY A 1 239 ? 2.153 12.238 1.050 1.00 61.31 239 GLY A N 1
ATOM 1875 C CA . GLY A 1 239 ? 3.617 12.269 1.113 1.00 61.31 239 GLY A CA 1
ATOM 1876 C C . GLY A 1 239 ? 4.163 13.691 0.954 1.00 61.31 239 GLY A C 1
ATOM 1877 O O . GLY A 1 239 ? 5.026 14.111 1.719 1.00 61.31 239 GLY A O 1
ATOM 1878 N N . LEU A 1 240 ? 3.595 14.461 0.020 1.00 66.19 240 LEU A N 1
ATOM 1879 C CA . LEU A 1 240 ? 3.910 15.875 -0.182 1.00 66.19 240 LEU A CA 1
ATOM 1880 C C . LEU A 1 240 ? 3.506 16.728 1.033 1.00 66.19 240 LEU A C 1
ATOM 1882 O O . LEU A 1 240 ? 4.306 17.518 1.505 1.00 66.19 240 LEU A O 1
ATOM 1886 N N . ILE A 1 241 ? 2.304 16.551 1.577 1.00 67.75 241 ILE A N 1
ATOM 1887 C CA . ILE A 1 241 ? 1.773 17.295 2.722 1.00 67.75 241 ILE A CA 1
ATOM 1888 C C . ILE A 1 241 ? 2.622 17.008 3.962 1.00 67.75 241 ILE A C 1
ATOM 1890 O O . ILE A 1 241 ? 3.027 17.947 4.637 1.00 67.75 241 ILE A O 1
ATOM 1894 N N . ALA A 1 242 ? 2.961 15.743 4.233 1.00 66.06 242 ALA A N 1
ATOM 1895 C CA . ALA A 1 242 ? 3.843 15.385 5.345 1.00 66.06 242 ALA A CA 1
ATOM 1896 C C . ALA A 1 242 ? 5.248 16.002 5.194 1.00 66.06 242 ALA A C 1
ATOM 1898 O O . ALA A 1 242 ? 5.807 16.520 6.164 1.00 66.06 242 ALA A O 1
ATOM 1899 N N . ALA A 1 243 ? 5.797 15.995 3.975 1.00 69.31 243 ALA A N 1
ATOM 1900 C CA . ALA A 1 243 ? 7.073 16.636 3.672 1.00 69.31 243 ALA A CA 1
ATOM 1901 C C . ALA A 1 243 ? 7.007 18.168 3.848 1.00 69.31 243 ALA A C 1
ATOM 1903 O O . ALA A 1 243 ? 7.923 18.766 4.414 1.00 69.31 243 ALA A O 1
ATOM 1904 N N . LEU A 1 244 ? 5.909 18.806 3.422 1.00 73.38 244 LEU A N 1
ATOM 1905 C CA . LEU A 1 244 ? 5.686 20.251 3.549 1.00 73.38 244 LEU A CA 1
ATOM 1906 C C . LEU A 1 244 ? 5.428 20.699 4.994 1.00 73.38 244 LEU A C 1
ATOM 1908 O O . LEU A 1 244 ? 5.838 21.800 5.353 1.00 73.38 244 LEU A O 1
ATOM 1912 N N . GLN A 1 245 ? 4.804 19.853 5.823 1.00 77.50 245 GLN A N 1
ATOM 1913 C CA . GLN A 1 245 ? 4.563 20.103 7.252 1.00 77.50 245 GLN A CA 1
ATOM 1914 C C . GLN A 1 245 ? 5.845 20.063 8.095 1.00 77.50 245 GLN A C 1
ATOM 1916 O O . GLN A 1 245 ? 5.888 20.635 9.185 1.00 77.50 245 GLN A O 1
ATOM 1921 N N . THR A 1 246 ? 6.898 19.406 7.605 1.00 73.62 246 THR A N 1
ATOM 1922 C CA . THR A 1 246 ? 8.211 19.445 8.250 1.00 73.62 246 THR A CA 1
ATOM 1923 C C . THR A 1 246 ? 8.869 20.796 7.967 1.00 73.62 246 THR A C 1
ATOM 1925 O O . THR A 1 246 ? 8.955 21.220 6.810 1.00 73.62 246 THR A O 1
ATOM 1928 N N . GLN A 1 247 ? 9.351 21.466 9.024 1.00 76.44 247 GLN A N 1
ATOM 1929 C CA . GLN A 1 247 ? 10.042 22.759 8.916 1.00 76.44 247 GLN A CA 1
ATOM 1930 C C . GLN A 1 247 ? 11.149 22.689 7.849 1.00 76.44 247 GLN A C 1
ATOM 1932 O O . GLN A 1 247 ? 11.890 21.702 7.856 1.00 76.44 247 GLN A O 1
ATOM 1937 N N . PRO A 1 248 ? 11.297 23.701 6.968 1.00 77.56 248 PRO A N 1
ATOM 1938 C CA . PRO A 1 248 ? 12.227 23.660 5.835 1.00 77.56 248 PRO A CA 1
ATOM 1939 C C . PRO A 1 248 ? 13.639 23.174 6.188 1.00 77.56 248 PRO A C 1
ATOM 1941 O O . PRO A 1 248 ? 14.194 22.324 5.489 1.00 77.56 248 PRO A O 1
ATOM 1944 N N . ASP A 1 249 ? 14.161 23.621 7.330 1.00 77.00 249 ASP A N 1
ATOM 1945 C CA . ASP A 1 249 ? 15.517 23.312 7.796 1.00 77.00 249 ASP A CA 1
ATOM 1946 C C . ASP A 1 249 ? 15.672 21.889 8.362 1.00 77.00 249 ASP A C 1
ATOM 1948 O O . ASP A 1 249 ? 16.786 21.394 8.515 1.00 77.00 249 ASP A O 1
ATOM 1952 N N . LYS A 1 250 ? 14.556 21.207 8.650 1.00 75.19 250 LYS A N 1
ATOM 1953 C CA . LYS A 1 250 ? 14.505 19.852 9.226 1.00 75.19 250 LYS A CA 1
ATOM 1954 C C . LYS A 1 250 ? 14.068 18.776 8.230 1.00 75.19 250 LYS A C 1
ATOM 1956 O O . LYS A 1 250 ? 13.975 17.608 8.599 1.00 75.19 250 LYS A O 1
ATOM 1961 N N . ARG A 1 251 ? 13.783 19.144 6.977 1.00 79.62 251 ARG A N 1
ATOM 1962 C CA . ARG A 1 251 ? 13.337 18.205 5.935 1.00 79.62 251 ARG A CA 1
ATOM 1963 C C . ARG A 1 251 ? 14.438 17.210 5.578 1.00 79.62 251 ARG A C 1
ATOM 1965 O O . ARG A 1 251 ? 15.561 17.606 5.247 1.00 79.62 251 ARG A O 1
ATOM 1972 N N . SER A 1 252 ? 14.098 15.923 5.576 1.00 70.12 252 SER A N 1
ATOM 1973 C CA . SER A 1 252 ? 15.014 14.863 5.154 1.00 70.12 252 SER A CA 1
ATOM 1974 C C . SER A 1 252 ? 15.323 14.955 3.647 1.00 70.12 252 SER A C 1
ATOM 1976 O O . SER A 1 252 ? 14.575 15.587 2.892 1.00 70.12 252 SER A O 1
ATOM 1978 N N . PRO A 1 253 ? 16.390 14.298 3.146 1.00 66.56 253 PRO A N 1
ATOM 1979 C CA . PRO A 1 253 ? 16.640 14.200 1.705 1.00 66.56 253 PRO A CA 1
ATOM 1980 C C . PRO A 1 253 ? 15.449 13.621 0.923 1.00 66.56 253 PRO A C 1
ATOM 1982 O O . PRO A 1 253 ? 15.197 14.023 -0.212 1.00 66.56 253 PRO A O 1
ATOM 1985 N N . SER A 1 254 ? 14.688 12.716 1.546 1.00 55.34 254 SER A N 1
ATOM 1986 C CA . SER A 1 254 ? 13.477 12.128 0.965 1.00 55.34 254 SER A CA 1
ATOM 1987 C C . SER A 1 254 ? 12.332 13.140 0.863 1.00 55.34 254 SER A C 1
ATOM 1989 O O . SER A 1 254 ? 11.650 13.189 -0.161 1.00 55.34 254 SER A O 1
ATOM 1991 N N . ASP A 1 255 ? 12.144 13.982 1.883 1.00 62.38 255 ASP A N 1
ATOM 1992 C CA . ASP A 1 255 ? 11.122 15.038 1.876 1.00 62.38 255 ASP A CA 1
ATOM 1993 C C . ASP A 1 255 ? 11.433 16.076 0.798 1.00 62.38 255 ASP A C 1
ATOM 1995 O O . ASP A 1 255 ? 10.571 16.423 -0.007 1.00 62.38 255 ASP A O 1
ATOM 1999 N N . LYS A 1 256 ? 12.701 16.504 0.713 1.00 73.44 256 LYS A N 1
ATOM 2000 C CA . LYS A 1 256 ? 13.174 17.442 -0.317 1.00 73.44 256 LYS A CA 1
ATOM 2001 C C . LYS A 1 256 ? 12.937 16.897 -1.724 1.00 73.44 256 LYS A C 1
ATOM 2003 O O . LYS A 1 256 ? 12.442 17.621 -2.583 1.00 73.44 256 LYS A O 1
ATOM 2008 N N . LYS A 1 257 ? 13.238 15.615 -1.950 1.00 68.06 257 LYS A N 1
ATOM 2009 C CA . LYS A 1 257 ? 12.984 14.942 -3.229 1.00 68.06 257 LYS A CA 1
ATOM 2010 C C . LYS A 1 257 ? 11.490 14.884 -3.559 1.00 68.06 257 LYS A C 1
ATOM 2012 O O . LYS A 1 257 ? 11.112 15.236 -4.670 1.00 68.06 257 LYS A O 1
ATOM 2017 N N . THR A 1 258 ? 10.654 14.506 -2.593 1.00 63.06 258 THR A N 1
ATOM 2018 C CA . THR A 1 258 ? 9.192 14.405 -2.763 1.00 63.06 258 THR A CA 1
ATOM 2019 C C . THR A 1 258 ? 8.576 15.752 -3.147 1.00 63.06 258 THR A C 1
ATOM 2021 O O . THR A 1 258 ? 7.780 15.833 -4.081 1.00 63.06 258 THR A O 1
ATOM 2024 N N . ILE A 1 259 ? 8.987 16.827 -2.467 1.00 72.50 259 ILE A N 1
ATOM 2025 C CA . ILE A 1 259 ? 8.548 18.201 -2.750 1.00 72.50 259 ILE A CA 1
ATOM 2026 C C . ILE A 1 259 ? 8.989 18.625 -4.152 1.00 72.50 259 ILE A C 1
ATOM 2028 O O . ILE A 1 259 ? 8.182 19.134 -4.924 1.00 72.50 259 ILE A O 1
ATOM 2032 N N . LEU A 1 260 ? 10.249 18.367 -4.507 1.00 71.88 260 LEU A N 1
ATOM 2033 C CA . LEU A 1 260 ? 10.815 18.738 -5.802 1.00 71.88 260 LEU A CA 1
ATOM 2034 C C . LEU A 1 260 ? 10.181 17.964 -6.969 1.00 71.88 260 LEU A C 1
ATOM 2036 O O . LEU A 1 260 ? 9.988 18.515 -8.049 1.00 71.88 260 LEU A O 1
ATOM 2040 N N . GLU A 1 261 ? 9.848 16.689 -6.781 1.00 65.62 261 GLU A N 1
ATOM 2041 C CA . GLU A 1 261 ? 9.134 15.885 -7.777 1.00 65.62 261 GLU A CA 1
ATOM 2042 C C . GLU A 1 261 ? 7.693 16.362 -7.967 1.00 65.62 261 GLU A C 1
ATOM 2044 O O . GLU A 1 261 ? 7.251 16.521 -9.105 1.00 65.62 261 GLU A O 1
ATOM 2049 N N . ALA A 1 262 ? 6.989 16.661 -6.875 1.00 70.50 262 ALA A N 1
ATOM 2050 C CA . ALA A 1 262 ? 5.626 17.175 -6.934 1.00 70.50 262 ALA A CA 1
ATOM 2051 C C . ALA A 1 262 ? 5.545 18.595 -7.517 1.00 70.50 262 ALA A C 1
ATOM 2053 O O . ALA A 1 262 ? 4.636 18.886 -8.293 1.00 70.50 262 ALA A O 1
ATOM 2054 N N . PHE A 1 263 ? 6.504 19.464 -7.188 1.00 72.69 263 PHE A N 1
ATOM 2055 C CA . PHE A 1 263 ? 6.613 20.798 -7.775 1.00 72.69 263 PHE A CA 1
ATOM 2056 C C . PHE A 1 263 ? 6.918 20.713 -9.273 1.00 72.69 263 PHE A C 1
ATOM 2058 O O . PHE A 1 263 ? 6.254 21.351 -10.088 1.00 72.69 263 PHE A O 1
ATOM 2065 N N . ALA A 1 264 ? 7.859 19.844 -9.657 1.00 67.06 264 ALA A N 1
ATOM 2066 C CA . ALA A 1 264 ? 8.213 19.631 -11.056 1.00 67.06 264 ALA A CA 1
ATOM 2067 C C . ALA A 1 264 ? 7.058 19.085 -11.906 1.00 67.06 264 ALA A C 1
ATOM 2069 O O . ALA A 1 264 ? 7.019 19.346 -13.106 1.00 67.06 264 ALA A O 1
ATOM 2070 N N . ALA A 1 265 ? 6.113 18.356 -11.307 1.00 63.00 265 ALA A N 1
ATOM 2071 C CA . ALA A 1 265 ? 4.930 17.857 -12.000 1.00 63.00 265 ALA A CA 1
ATOM 2072 C C . ALA A 1 265 ? 3.938 18.965 -12.411 1.00 63.00 265 ALA A C 1
ATOM 2074 O O . ALA A 1 265 ? 3.113 18.721 -13.287 1.00 63.00 265 ALA A O 1
ATOM 2075 N N . GLN A 1 266 ? 4.015 20.167 -11.821 1.00 64.94 266 GLN A N 1
ATOM 2076 C CA . GLN A 1 266 ? 3.202 21.323 -12.237 1.00 64.94 266 GLN A CA 1
ATOM 2077 C C . GLN A 1 266 ? 3.812 22.110 -13.397 1.00 64.94 266 GLN A C 1
ATOM 2079 O O . GLN A 1 266 ? 3.111 22.843 -14.090 1.00 64.94 266 GLN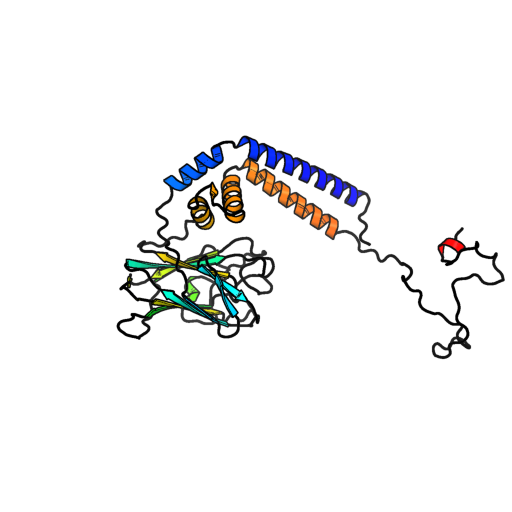 A O 1
ATOM 2084 N N . ASP A 1 267 ? 5.116 21.968 -13.617 1.00 70.94 267 ASP A N 1
ATOM 2085 C CA . ASP A 1 267 ? 5.790 22.589 -14.743 1.00 70.94 267 ASP A CA 1
ATOM 2086 C C . ASP A 1 267 ? 5.744 21.624 -15.930 1.00 70.94 267 ASP A C 1
ATOM 2088 O O . ASP A 1 267 ? 6.567 20.716 -16.049 1.00 70.94 267 ASP A O 1
ATOM 2092 N N . GLU A 1 268 ? 4.767 21.819 -16.819 1.00 69.06 268 GLU A N 1
ATOM 2093 C CA . GLU A 1 268 ? 4.594 20.997 -18.023 1.00 69.06 268 GLU A CA 1
ATOM 2094 C C . GLU A 1 268 ? 5.883 20.890 -18.849 1.00 69.06 268 GLU A C 1
ATOM 2096 O O . GLU A 1 268 ? 6.161 19.835 -19.422 1.00 69.06 268 GLU A O 1
ATOM 2101 N N . LYS A 1 269 ? 6.718 21.940 -18.863 1.00 72.38 269 LYS A N 1
ATOM 2102 C CA . LYS A 1 269 ? 8.000 21.932 -19.578 1.00 72.38 269 LYS A CA 1
ATOM 2103 C C . LYS A 1 269 ? 9.026 21.064 -18.857 1.00 72.38 269 LYS A C 1
ATOM 2105 O O . LYS A 1 269 ? 9.702 20.272 -19.506 1.00 72.38 269 LYS A O 1
ATOM 2110 N N . LEU A 1 270 ? 9.126 21.155 -17.531 1.00 68.62 270 LEU A N 1
ATOM 2111 C CA . LEU A 1 270 ? 10.041 20.318 -16.744 1.00 68.62 270 LEU A CA 1
ATOM 2112 C C . LEU A 1 270 ? 9.616 18.840 -16.747 1.00 68.62 270 LEU A C 1
ATOM 2114 O O . LEU A 1 270 ? 10.457 17.950 -16.881 1.00 68.62 270 LEU A O 1
ATOM 2118 N N . SER A 1 271 ? 8.311 18.582 -16.658 1.00 67.44 271 SER A N 1
ATOM 2119 C CA . SER A 1 271 ? 7.713 17.253 -16.801 1.00 67.44 271 SER A CA 1
ATOM 2120 C C . SER A 1 271 ? 8.002 16.660 -18.184 1.00 67.44 271 SER A C 1
ATOM 2122 O O . SER A 1 271 ? 8.465 15.522 -18.284 1.00 67.44 271 SER A O 1
ATOM 2124 N N . ALA A 1 272 ? 7.849 17.449 -19.255 1.00 73.44 272 ALA A N 1
ATOM 2125 C CA . ALA A 1 272 ? 8.206 17.037 -20.611 1.00 73.44 272 ALA A CA 1
ATOM 2126 C C . ALA A 1 272 ? 9.711 16.750 -20.768 1.00 73.44 272 ALA A C 1
ATOM 2128 O O . ALA A 1 272 ? 10.072 15.741 -21.376 1.00 73.44 272 ALA A O 1
ATOM 2129 N N . LEU A 1 273 ? 10.592 17.577 -20.188 1.00 76.00 273 LEU A N 1
ATOM 2130 C CA . LEU A 1 273 ? 12.045 17.359 -20.211 1.00 76.00 273 LEU A CA 1
ATOM 2131 C C . LEU A 1 273 ? 12.443 16.064 -19.487 1.00 76.00 273 LEU A C 1
ATOM 2133 O O . LEU A 1 273 ? 13.210 15.272 -20.032 1.00 76.00 273 LEU A O 1
ATOM 2137 N N . ARG A 1 274 ? 11.878 15.797 -18.300 1.00 71.88 274 ARG A N 1
ATOM 2138 C CA . ARG A 1 274 ? 12.128 14.557 -17.540 1.00 71.88 274 ARG A CA 1
ATOM 2139 C C . ARG A 1 274 ? 11.558 13.320 -18.225 1.00 71.88 274 ARG A C 1
ATOM 2141 O O . ARG A 1 274 ? 12.209 12.277 -18.243 1.00 71.88 274 ARG A O 1
ATOM 2148 N N . LYS A 1 275 ? 10.366 13.431 -18.817 1.00 75.31 275 LYS A N 1
ATOM 2149 C CA . LYS A 1 275 ? 9.774 12.364 -19.630 1.00 75.31 275 LYS A CA 1
ATOM 2150 C C . LYS A 1 275 ? 10.694 12.019 -20.800 1.00 75.31 275 LYS A C 1
ATOM 2152 O O . LYS A 1 275 ? 11.034 10.854 -20.977 1.00 75.31 275 LYS A O 1
ATOM 2157 N N . LYS A 1 276 ? 11.172 13.034 -21.524 1.00 79.62 276 LYS A N 1
ATOM 2158 C CA . LYS A 1 276 ? 12.108 12.866 -22.640 1.00 79.62 276 LYS A CA 1
ATOM 2159 C C . LYS A 1 276 ? 13.444 12.270 -22.188 1.00 79.62 276 LYS A C 1
ATOM 2161 O O . LYS A 1 276 ? 13.958 11.375 -22.848 1.00 79.62 276 LYS A O 1
ATOM 2166 N N . GLN A 1 277 ? 13.978 12.692 -21.039 1.00 77.69 277 GLN A N 1
ATOM 2167 C CA . GLN A 1 277 ? 15.185 12.093 -20.460 1.00 77.69 277 GLN A CA 1
ATOM 2168 C C . GLN A 1 277 ? 14.977 10.597 -20.175 1.00 77.69 277 GLN A C 1
ATOM 2170 O O . GLN A 1 277 ? 15.789 9.773 -20.589 1.00 77.69 277 GLN A O 1
ATOM 2175 N N . SER A 1 278 ? 13.866 10.234 -19.526 1.00 74.62 278 SER A N 1
ATOM 2176 C CA . SER A 1 278 ? 13.537 8.839 -19.218 1.00 74.62 278 SER A CA 1
ATOM 2177 C C . SER A 1 278 ? 13.353 7.990 -20.483 1.00 74.62 278 SER A C 1
ATOM 2179 O O . SER A 1 278 ? 13.852 6.867 -20.551 1.00 74.62 278 SER A O 1
ATOM 2181 N N . GLU A 1 279 ? 12.702 8.530 -21.517 1.00 81.94 279 GLU A N 1
ATOM 2182 C CA . GLU A 1 279 ? 12.554 7.874 -22.822 1.00 81.94 279 GLU A CA 1
ATOM 2183 C C . GLU A 1 279 ? 13.914 7.597 -23.484 1.00 81.94 279 GLU A C 1
ATOM 2185 O O . GLU A 1 279 ? 14.142 6.493 -23.989 1.00 81.94 279 GLU A O 1
ATOM 2190 N N . LEU A 1 280 ? 14.846 8.556 -23.436 1.00 86.56 280 LEU A N 1
ATOM 2191 C CA . LEU A 1 280 ? 16.199 8.374 -23.967 1.00 86.56 280 LEU A CA 1
ATOM 2192 C C . LEU A 1 280 ? 17.016 7.368 -23.149 1.00 86.56 280 LEU A C 1
ATOM 2194 O O . LEU A 1 280 ? 17.713 6.542 -23.732 1.00 86.56 280 LEU A O 1
ATOM 2198 N N . GLU A 1 281 ? 16.897 7.361 -21.821 1.00 80.12 281 GLU A N 1
ATOM 2199 C CA . GLU A 1 281 ? 17.548 6.362 -20.960 1.00 80.12 281 GLU A CA 1
ATOM 2200 C C . GLU A 1 281 ? 17.032 4.941 -21.234 1.00 80.12 281 GLU A C 1
ATOM 2202 O O . GLU A 1 281 ? 17.807 3.979 -21.274 1.00 80.12 281 GLU A O 1
ATOM 2207 N N . VAL A 1 282 ? 15.725 4.791 -21.477 1.00 85.75 282 VAL A N 1
ATOM 2208 C CA . VAL A 1 282 ? 15.132 3.523 -21.927 1.00 85.75 282 VAL A CA 1
ATOM 2209 C C . VAL A 1 282 ? 15.688 3.130 -23.294 1.00 85.75 282 VAL A C 1
ATOM 2211 O O . VAL A 1 282 ? 16.025 1.961 -23.501 1.00 85.75 282 VAL A O 1
ATOM 2214 N N . LYS A 1 283 ? 15.838 4.087 -24.215 1.00 87.38 283 LYS A N 1
ATOM 2215 C CA . LYS A 1 283 ? 16.413 3.842 -25.541 1.00 87.38 283 LYS A CA 1
ATOM 2216 C C . LYS A 1 283 ? 17.879 3.407 -25.454 1.00 87.38 283 LYS A C 1
ATOM 2218 O O . LYS A 1 283 ? 18.228 2.411 -26.076 1.00 87.38 283 LYS A O 1
ATOM 2223 N N . VAL A 1 284 ? 18.692 4.033 -24.598 1.00 87.50 284 VAL A N 1
ATOM 2224 C CA . VAL A 1 284 ? 20.071 3.601 -24.297 1.00 87.50 284 VAL A CA 1
ATOM 2225 C C . VAL A 1 284 ? 20.093 2.151 -23.819 1.00 87.50 284 VAL A C 1
ATOM 2227 O O . VAL A 1 284 ? 20.815 1.331 -24.386 1.00 87.50 284 VAL A O 1
ATOM 2230 N N . LYS A 1 285 ? 19.265 1.804 -22.824 1.00 86.31 285 LYS A N 1
ATOM 2231 C CA . LYS A 1 285 ? 19.185 0.429 -22.301 1.00 86.31 285 LYS A CA 1
ATOM 2232 C C . LYS A 1 285 ? 18.750 -0.569 -23.370 1.00 86.31 285 LYS A C 1
ATOM 2234 O O . LYS A 1 285 ? 19.289 -1.671 -23.431 1.00 86.31 285 LYS A O 1
ATOM 2239 N N . LYS A 1 286 ? 17.797 -0.194 -24.226 1.00 88.75 286 LYS A N 1
ATOM 2240 C CA . LYS A 1 286 ? 17.325 -1.029 -25.337 1.00 88.75 286 LYS A CA 1
ATOM 2241 C C . LYS A 1 286 ? 18.421 -1.244 -26.382 1.00 88.75 286 LYS A C 1
ATOM 2243 O O . LYS A 1 286 ? 18.648 -2.383 -26.783 1.00 88.75 286 LYS A O 1
ATOM 2248 N N . THR A 1 287 ? 19.127 -0.187 -26.781 1.00 87.31 287 THR A N 1
ATOM 2249 C CA . THR A 1 287 ? 20.228 -0.262 -27.750 1.00 87.31 287 THR A CA 1
ATOM 2250 C C . THR A 1 287 ? 21.377 -1.104 -27.193 1.00 87.31 287 THR A C 1
ATOM 2252 O O . THR A 1 287 ? 21.804 -2.041 -27.861 1.00 87.31 287 THR A O 1
ATOM 2255 N N . GLN A 1 288 ? 21.793 -0.898 -25.940 1.00 85.31 288 GLN A N 1
ATOM 2256 C CA . GLN A 1 288 ? 22.786 -1.755 -25.270 1.00 85.31 288 GLN A CA 1
ATOM 2257 C C . GLN A 1 288 ? 22.324 -3.216 -25.164 1.00 85.31 288 GLN A C 1
ATOM 2259 O O . GLN A 1 288 ? 23.094 -4.143 -25.410 1.00 85.31 288 GLN A O 1
ATOM 2264 N N . GLY A 1 289 ? 21.048 -3.437 -24.837 1.00 83.50 289 GLY A N 1
ATOM 2265 C CA . GLY A 1 289 ? 20.448 -4.769 -24.760 1.00 83.50 289 GLY A CA 1
ATOM 2266 C C . GLY A 1 289 ? 20.381 -5.500 -26.105 1.00 83.50 289 GLY A C 1
ATOM 2267 O O . GLY A 1 289 ? 20.340 -6.727 -26.121 1.00 83.50 289 GLY A O 1
ATOM 2268 N N . SER A 1 290 ? 20.415 -4.766 -27.221 1.00 85.56 290 SER A N 1
ATOM 2269 C CA . SER A 1 290 ? 20.424 -5.319 -28.582 1.00 85.56 290 SER A CA 1
ATOM 2270 C C . SER A 1 290 ? 21.808 -5.763 -29.067 1.00 85.56 290 SER A C 1
ATOM 2272 O O . SER A 1 290 ? 21.932 -6.278 -30.178 1.00 85.56 290 SER A O 1
ATOM 2274 N N . PHE A 1 291 ? 22.860 -5.567 -28.265 1.00 86.94 291 PHE A N 1
ATOM 2275 C CA . PHE A 1 291 ? 24.212 -5.922 -28.679 1.00 86.94 291 PHE A CA 1
ATOM 2276 C C . PHE A 1 291 ? 24.345 -7.440 -28.808 1.00 86.94 291 PHE A C 1
ATOM 2278 O O . PHE A 1 291 ? 24.021 -8.166 -27.855 1.00 86.94 291 PHE A O 1
ATOM 2285 N N . PRO A 1 292 ? 24.865 -7.943 -29.944 1.00 79.50 292 PRO A N 1
ATOM 2286 C CA . PRO A 1 292 ? 25.144 -9.358 -30.079 1.00 79.50 292 PRO A CA 1
ATOM 2287 C C . PRO A 1 292 ? 26.156 -9.756 -29.006 1.00 79.50 292 PRO A C 1
ATOM 2289 O O . PRO A 1 292 ? 27.224 -9.157 -28.840 1.00 79.50 292 PRO A O 1
ATOM 2292 N N . LYS A 1 293 ? 25.801 -10.781 -28.233 1.00 77.00 293 LYS A N 1
ATOM 2293 C CA . LYS A 1 293 ? 26.732 -11.385 -27.287 1.00 77.00 293 LYS A CA 1
ATOM 2294 C C . LYS A 1 293 ? 27.721 -12.211 -28.090 1.00 77.00 293 LYS A C 1
ATOM 2296 O O . LYS A 1 293 ? 27.378 -13.288 -28.566 1.00 77.00 293 LYS A O 1
ATOM 2301 N N . VAL A 1 294 ? 28.947 -11.714 -28.220 1.00 74.25 294 VAL A N 1
ATOM 2302 C CA . VAL A 1 294 ? 30.021 -12.474 -28.853 1.00 74.25 294 VAL A CA 1
ATOM 2303 C C . VAL A 1 294 ? 30.846 -13.188 -27.792 1.00 74.25 294 VAL A C 1
ATOM 2305 O O . VAL A 1 294 ? 31.328 -12.595 -26.813 1.00 74.25 294 VAL A O 1
ATOM 2308 N N . MET A 1 295 ? 30.991 -14.496 -27.988 1.00 73.88 295 MET A N 1
ATOM 2309 C CA . MET A 1 295 ? 31.998 -15.282 -27.296 1.00 73.88 295 MET A CA 1
ATOM 2310 C C . MET A 1 295 ? 33.336 -14.963 -27.948 1.00 73.88 295 MET A C 1
ATOM 2312 O O . MET A 1 295 ? 33.513 -15.167 -29.144 1.00 73.88 295 MET A O 1
ATOM 2316 N N . VAL A 1 296 ? 34.264 -14.425 -27.166 1.00 71.31 296 VAL A N 1
ATOM 2317 C CA . VAL A 1 296 ? 35.643 -14.256 -27.616 1.00 71.31 296 VAL A CA 1
ATOM 2318 C C . VAL A 1 296 ? 36.414 -15.430 -27.048 1.00 71.31 296 VAL A C 1
ATOM 2320 O O . VAL A 1 296 ? 36.389 -15.652 -25.838 1.00 71.31 296 VAL A O 1
ATOM 2323 N N . MET A 1 297 ? 37.055 -16.201 -27.925 1.00 69.00 297 MET A N 1
ATOM 2324 C CA . MET A 1 297 ? 37.989 -17.237 -27.505 1.00 69.00 297 MET A CA 1
ATOM 2325 C C . MET A 1 297 ? 39.202 -16.539 -26.890 1.00 69.00 297 MET A C 1
ATOM 2327 O O . MET A 1 297 ? 40.018 -15.946 -27.598 1.00 69.00 297 MET A O 1
ATOM 2331 N N . ALA A 1 298 ? 39.255 -16.552 -25.564 1.00 73.12 298 ALA A N 1
ATOM 2332 C CA . ALA A 1 298 ? 40.370 -16.061 -24.777 1.00 73.12 298 ALA A CA 1
ATOM 2333 C C . ALA A 1 298 ? 41.077 -17.255 -24.138 1.00 73.12 298 ALA A C 1
ATOM 2335 O O . ALA A 1 298 ? 40.421 -18.212 -23.711 1.00 73.12 298 ALA A O 1
ATOM 2336 N N . ASP A 1 299 ? 42.403 -17.191 -24.070 1.00 76.00 299 ASP A N 1
ATOM 2337 C CA . ASP A 1 299 ? 43.172 -18.188 -23.341 1.00 76.00 299 ASP A CA 1
ATOM 2338 C C . ASP A 1 299 ? 42.824 -18.114 -21.849 1.00 76.00 299 ASP A C 1
ATOM 2340 O O . ASP A 1 299 ? 42.572 -17.042 -21.289 1.00 76.00 299 ASP A O 1
ATOM 2344 N N . MET A 1 300 ? 42.759 -19.275 -21.197 1.00 74.50 300 MET A N 1
ATOM 2345 C CA . MET A 1 300 ? 42.508 -19.331 -19.758 1.00 74.50 300 MET A CA 1
ATOM 2346 C C . MET A 1 300 ? 43.670 -18.657 -19.011 1.00 74.50 300 MET A C 1
ATOM 2348 O O . MET A 1 300 ? 44.820 -18.953 -19.336 1.00 74.50 300 MET A O 1
ATOM 2352 N N . PRO A 1 301 ? 43.408 -17.861 -17.951 1.00 79.62 301 PRO A N 1
ATOM 2353 C CA . PRO A 1 301 ? 44.469 -17.263 -17.131 1.00 79.62 301 PRO A CA 1
ATOM 2354 C C . PRO A 1 301 ? 45.475 -18.292 -16.602 1.00 79.62 301 PRO A C 1
ATOM 2356 O O . PRO A 1 301 ? 46.646 -17.988 -16.406 1.00 79.62 301 PRO A O 1
ATOM 2359 N N . LYS A 1 302 ? 45.012 -19.531 -16.394 1.00 82.75 302 LYS A N 1
ATOM 2360 C CA . LYS A 1 302 ? 45.847 -20.697 -16.125 1.00 82.75 302 LYS A CA 1
ATOM 2361 C C . LYS A 1 302 ? 45.613 -21.743 -17.223 1.00 82.75 302 LYS A C 1
ATOM 2363 O O . LYS A 1 302 ? 44.527 -22.333 -17.249 1.00 82.75 302 LYS A O 1
ATOM 2368 N N . PRO A 1 303 ? 46.587 -21.988 -18.119 1.00 80.88 303 PRO A N 1
ATOM 2369 C CA . PRO A 1 303 ? 46.458 -22.995 -19.165 1.00 80.88 303 PRO A CA 1
ATOM 2370 C C . PRO A 1 303 ? 46.181 -24.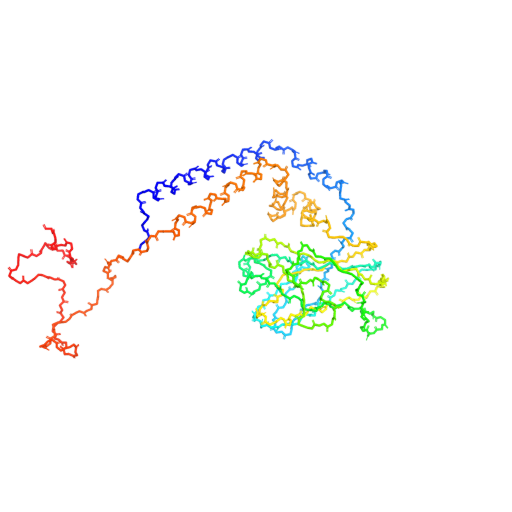386 -18.588 1.00 80.88 303 PRO A C 1
ATOM 2372 O O . PRO A 1 303 ? 46.722 -24.769 -17.546 1.00 80.88 303 PRO A O 1
ATOM 2375 N N . ARG A 1 304 ? 45.339 -25.168 -19.271 1.00 85.38 304 ARG A N 1
ATOM 2376 C CA . ARG A 1 304 ? 45.147 -26.581 -18.926 1.00 85.38 304 ARG A CA 1
ATOM 2377 C C . ARG A 1 304 ? 46.386 -27.367 -19.334 1.00 85.38 304 ARG A C 1
ATOM 2379 O O . ARG A 1 304 ? 46.890 -27.203 -20.443 1.00 85.38 304 ARG A O 1
ATOM 2386 N N . GLN A 1 305 ? 46.841 -28.258 -18.462 1.00 87.56 305 GLN A N 1
ATOM 2387 C CA . GLN A 1 305 ? 47.944 -29.151 -18.791 1.00 87.56 305 GLN A CA 1
ATOM 2388 C C . GLN A 1 305 ? 47.509 -30.128 -19.891 1.00 87.56 305 GLN A C 1
ATOM 2390 O O . GLN A 1 305 ? 46.491 -30.810 -19.755 1.00 87.56 305 GLN A O 1
ATOM 2395 N N . THR A 1 306 ? 48.281 -30.177 -20.973 1.00 89.06 306 THR A N 1
ATOM 2396 C CA . THR A 1 306 ? 48.036 -31.044 -22.133 1.00 89.06 306 THR A CA 1
ATOM 2397 C C . THR A 1 306 ? 49.160 -32.068 -22.236 1.00 89.06 306 THR A C 1
ATOM 2399 O O . THR A 1 306 ? 50.279 -31.796 -21.805 1.00 89.06 306 THR A O 1
ATOM 2402 N N . PHE A 1 307 ? 48.869 -33.255 -22.767 1.00 90.56 307 PHE A N 1
ATOM 2403 C CA . PHE A 1 307 ? 49.806 -34.377 -22.824 1.00 90.56 307 PHE A CA 1
ATOM 2404 C C . PHE A 1 307 ? 49.772 -35.035 -24.203 1.00 90.56 307 PHE A C 1
ATOM 2406 O O . PHE A 1 307 ? 48.721 -35.063 -24.844 1.00 90.56 307 PHE A O 1
ATOM 2413 N N . ILE A 1 308 ? 50.897 -35.610 -24.632 1.00 88.44 308 ILE A N 1
ATOM 2414 C CA . ILE A 1 308 ? 50.916 -36.560 -25.752 1.00 88.44 308 ILE A CA 1
ATOM 2415 C C . ILE A 1 308 ? 50.139 -37.798 -25.311 1.00 88.44 308 ILE A C 1
ATOM 2417 O O . ILE A 1 308 ? 50.431 -38.352 -24.254 1.00 88.44 308 ILE A O 1
ATOM 2421 N N . LEU A 1 309 ? 49.149 -38.221 -26.090 1.00 91.50 309 LEU A N 1
ATOM 2422 C CA . LEU A 1 309 ? 48.363 -39.418 -25.792 1.00 91.50 309 LEU A CA 1
ATOM 2423 C C . LEU A 1 309 ? 49.026 -40.646 -26.411 1.00 91.50 309 LEU A C 1
ATOM 2425 O O . LEU A 1 309 ? 49.420 -40.600 -27.578 1.00 91.50 309 LEU A O 1
ATOM 2429 N N . ASP A 1 310 ? 49.110 -41.746 -25.662 1.00 86.88 310 ASP A N 1
ATOM 2430 C CA . ASP A 1 310 ? 49.594 -43.008 -26.222 1.00 86.88 310 ASP A CA 1
ATOM 2431 C C . ASP A 1 310 ? 48.558 -43.544 -27.218 1.00 86.88 310 ASP A C 1
ATOM 2433 O O . ASP A 1 310 ? 47.409 -43.819 -26.866 1.00 86.88 310 ASP A O 1
ATOM 2437 N N . ARG A 1 311 ? 48.936 -43.576 -28.502 1.00 87.31 311 ARG A N 1
ATOM 2438 C CA . ARG A 1 311 ? 48.072 -43.963 -29.634 1.00 87.31 311 ARG A CA 1
ATOM 2439 C C . ARG A 1 311 ? 46.705 -43.257 -29.663 1.00 87.31 311 ARG A C 1
ATOM 2441 O O . ARG A 1 311 ? 45.730 -43.812 -30.161 1.00 87.31 311 ARG A O 1
ATOM 2448 N N . GLY A 1 312 ? 46.620 -42.034 -29.134 1.00 82.62 312 GLY A N 1
ATOM 2449 C CA . GLY A 1 312 ? 45.377 -41.250 -29.106 1.00 82.62 312 GLY A CA 1
ATOM 2450 C C . GLY A 1 312 ? 44.374 -41.639 -28.010 1.00 82.62 312 GLY A C 1
ATOM 2451 O O . GLY A 1 312 ? 43.271 -41.095 -27.987 1.00 82.62 312 GLY A O 1
ATOM 2452 N N . LEU A 1 313 ? 44.729 -42.536 -27.081 1.00 87.44 313 LEU A N 1
ATOM 2453 C CA . LEU A 1 313 ? 43.855 -42.936 -25.975 1.00 87.44 313 LEU A CA 1
ATOM 2454 C C . LEU A 1 313 ? 43.799 -41.847 -24.890 1.00 87.44 313 LEU A C 1
ATOM 2456 O O . LEU A 1 313 ? 44.782 -41.561 -24.209 1.00 87.44 313 LEU A O 1
ATOM 2460 N N . TYR A 1 314 ? 42.622 -41.243 -24.692 1.00 81.88 314 TYR A N 1
ATOM 2461 C CA . TYR A 1 314 ? 42.411 -40.097 -23.787 1.00 81.88 314 TYR A CA 1
ATOM 2462 C C . TYR A 1 314 ? 42.730 -40.380 -22.306 1.00 81.88 314 TYR A C 1
ATOM 2464 O O . TYR A 1 314 ? 42.983 -39.450 -21.533 1.00 81.88 314 TYR A O 1
ATOM 2472 N N . ASN A 1 315 ? 42.699 -41.652 -21.900 1.00 85.19 315 ASN A N 1
ATOM 2473 C CA . ASN A 1 315 ? 43.017 -42.120 -20.552 1.00 85.19 315 ASN A CA 1
ATOM 2474 C C . ASN A 1 315 ? 44.494 -42.521 -20.378 1.00 85.19 315 ASN A C 1
ATOM 2476 O O . ASN A 1 315 ? 44.907 -42.784 -19.252 1.00 85.19 315 ASN A O 1
ATOM 2480 N N . GLN A 1 316 ? 45.294 -42.525 -21.448 1.00 87.75 316 GLN A N 1
ATOM 2481 C CA . GLN A 1 316 ? 46.719 -42.858 -21.415 1.00 87.75 316 GLN A CA 1
ATOM 2482 C C . GLN A 1 316 ? 47.554 -41.625 -21.769 1.00 87.75 316 GLN A C 1
ATOM 2484 O O . GLN A 1 316 ? 47.933 -41.382 -22.916 1.00 87.75 316 GLN A O 1
ATOM 2489 N N . ARG A 1 317 ? 47.808 -40.802 -20.748 1.00 90.00 317 ARG A N 1
ATOM 2490 C CA . ARG A 1 317 ? 48.577 -39.559 -20.868 1.00 90.00 317 ARG A CA 1
ATOM 2491 C C . ARG A 1 317 ? 50.074 -39.847 -20.757 1.00 90.00 317 ARG A C 1
ATOM 2493 O O . ARG A 1 317 ? 50.524 -40.390 -19.756 1.00 90.00 317 ARG A O 1
ATOM 2500 N N . GLY A 1 318 ? 50.825 -39.442 -21.773 1.00 86.94 318 GLY A N 1
ATOM 2501 C CA . GLY A 1 318 ? 52.284 -39.459 -21.819 1.00 86.94 318 GLY A CA 1
ATOM 2502 C C . GLY A 1 318 ? 52.896 -38.132 -21.363 1.00 86.94 318 GLY A C 1
ATOM 2503 O O . GLY A 1 318 ? 52.475 -37.541 -20.371 1.00 86.94 318 GLY A O 1
ATOM 2504 N N . LYS A 1 319 ? 53.920 -37.649 -22.079 1.00 88.38 319 LYS A N 1
ATOM 2505 C CA . LYS A 1 319 ? 54.667 -36.435 -21.702 1.00 88.38 319 LYS A CA 1
ATOM 2506 C C . LYS A 1 319 ? 53.793 -35.175 -21.791 1.00 88.38 319 LYS A C 1
ATOM 2508 O O . LYS A 1 319 ? 53.036 -35.047 -22.758 1.00 88.38 319 LYS A O 1
ATOM 2513 N N . PRO A 1 320 ? 53.905 -34.236 -20.832 1.00 89.31 320 PRO A N 1
ATOM 2514 C CA . PRO A 1 320 ? 53.235 -32.949 -20.936 1.00 89.31 320 PRO A CA 1
ATOM 2515 C C . PRO A 1 320 ? 53.798 -32.153 -22.114 1.00 89.31 320 PRO A C 1
ATOM 2517 O O . PRO A 1 320 ? 54.991 -32.224 -22.411 1.00 89.31 320 PRO A O 1
ATOM 2520 N N . VAL A 1 321 ? 52.934 -31.385 -22.767 1.00 87.00 321 VAL A N 1
ATOM 2521 C CA . VAL A 1 321 ? 53.295 -30.496 -23.872 1.00 87.00 321 VAL A CA 1
ATOM 2522 C C . VAL A 1 321 ? 52.826 -29.081 -23.585 1.00 87.00 321 VAL A C 1
ATOM 2524 O O . VAL A 1 321 ? 51.787 -28.860 -22.957 1.00 87.00 321 VAL A O 1
ATOM 2527 N N . THR A 1 322 ? 53.614 -28.128 -24.058 1.00 85.81 322 THR A N 1
ATOM 2528 C CA . THR A 1 322 ? 53.319 -26.697 -24.032 1.00 85.81 322 THR A CA 1
ATOM 2529 C C . THR A 1 322 ? 53.133 -26.188 -25.458 1.00 85.81 322 THR A C 1
ATOM 2531 O O . THR A 1 322 ? 53.402 -26.905 -26.425 1.00 85.81 322 THR A O 1
ATOM 2534 N N . ALA A 1 323 ? 52.636 -24.959 -25.599 1.00 86.12 323 ALA A N 1
ATOM 2535 C CA . ALA A 1 323 ? 52.516 -24.319 -26.902 1.00 86.12 323 ALA A CA 1
ATOM 2536 C C . ALA A 1 323 ? 53.899 -24.211 -27.569 1.00 86.12 323 ALA A C 1
ATOM 2538 O O . ALA A 1 323 ? 54.829 -23.646 -26.998 1.00 86.12 323 ALA A O 1
ATOM 2539 N N . ASN A 1 324 ? 54.037 -24.797 -28.757 1.00 85.31 324 ASN A N 1
ATOM 2540 C CA . ASN A 1 324 ? 55.228 -24.723 -29.597 1.00 85.31 324 ASN A CA 1
ATOM 2541 C C . ASN A 1 324 ? 54.875 -25.174 -31.027 1.00 85.31 324 ASN A C 1
ATOM 2543 O O . ASN A 1 324 ? 53.745 -25.593 -31.289 1.00 85.31 324 ASN A O 1
ATOM 2547 N N . VAL A 1 325 ? 55.841 -25.119 -31.939 1.00 86.31 325 VAL A N 1
ATOM 2548 C CA . VAL A 1 325 ? 55.715 -25.590 -33.324 1.00 86.31 325 VAL A CA 1
ATOM 2549 C C . VAL A 1 325 ? 56.407 -26.944 -33.531 1.00 86.31 325 VAL A C 1
ATOM 2551 O O . VAL A 1 325 ? 57.382 -27.248 -32.838 1.00 86.31 325 VAL A O 1
ATOM 2554 N N . PRO A 1 326 ? 55.940 -27.778 -34.481 1.00 87.00 326 PRO A N 1
ATOM 2555 C CA . PRO A 1 326 ? 56.690 -28.946 -34.931 1.00 87.00 326 PRO A CA 1
ATOM 2556 C C . PRO A 1 326 ? 58.084 -28.560 -35.432 1.00 87.00 326 PRO A C 1
ATOM 2558 O O . PRO A 1 326 ? 58.254 -27.511 -36.045 1.00 87.00 326 PRO A O 1
ATOM 2561 N N . THR A 1 327 ? 59.066 -29.446 -35.261 1.00 86.88 327 THR A N 1
ATOM 2562 C CA . THR A 1 327 ? 60.463 -29.214 -35.684 1.00 86.88 327 THR A CA 1
ATOM 2563 C C . THR A 1 327 ? 60.620 -28.985 -37.193 1.00 86.88 327 THR A C 1
ATOM 2565 O O . THR A 1 327 ? 61.629 -28.448 -37.631 1.00 86.88 327 THR A O 1
ATOM 2568 N N . SER A 1 328 ? 59.630 -29.379 -37.997 1.00 91.25 328 SER A N 1
ATOM 2569 C CA . SER A 1 328 ? 59.589 -29.117 -39.438 1.00 91.25 328 SER A CA 1
ATOM 2570 C C . SER A 1 328 ? 59.232 -27.669 -39.798 1.00 91.25 328 SER A C 1
ATOM 2572 O O . SER A 1 328 ? 59.333 -27.308 -40.967 1.00 91.25 328 SER A O 1
ATOM 2574 N N . LEU A 1 329 ? 58.771 -26.858 -38.840 1.00 87.25 329 LEU A N 1
ATOM 2575 C CA . LEU A 1 329 ? 58.477 -25.437 -39.027 1.00 87.25 329 LEU A CA 1
ATOM 2576 C C . LEU A 1 329 ? 59.595 -24.562 -38.434 1.00 87.25 329 LEU A C 1
ATOM 2578 O O . LEU A 1 329 ? 60.290 -25.001 -37.513 1.00 87.25 329 LEU A O 1
ATOM 2582 N N . PRO A 1 330 ? 59.764 -23.316 -38.922 1.00 87.81 330 PRO A N 1
ATOM 2583 C CA . PRO A 1 330 ? 60.679 -22.356 -38.314 1.00 87.81 330 PRO A CA 1
ATOM 2584 C C . PRO A 1 330 ? 60.380 -22.156 -36.820 1.00 87.81 330 PRO A C 1
ATOM 2586 O O . PRO A 1 330 ? 59.208 -22.139 -36.438 1.00 87.81 330 PRO A O 1
ATOM 2589 N N . PRO A 1 331 ? 61.409 -21.993 -35.968 1.00 86.31 331 PRO A N 1
ATOM 2590 C CA . PRO A 1 331 ? 61.206 -21.805 -34.537 1.00 86.31 331 PRO A CA 1
ATOM 2591 C C . PRO A 1 331 ? 60.462 -20.495 -34.246 1.00 86.31 331 PRO A C 1
ATOM 2593 O O . PRO A 1 331 ? 60.695 -19.481 -34.904 1.00 86.31 331 PRO A O 1
ATOM 2596 N N . LEU A 1 332 ? 59.605 -20.507 -33.219 1.00 85.88 332 LEU A N 1
ATOM 2597 C CA . LEU A 1 332 ? 58.913 -19.305 -32.747 1.00 85.88 332 LEU A CA 1
ATOM 2598 C C . LEU A 1 332 ? 59.903 -18.266 -32.177 1.00 85.88 332 LEU A C 1
ATOM 2600 O O . LEU A 1 332 ? 60.962 -18.645 -31.658 1.00 85.88 332 LEU A O 1
ATOM 2604 N N . PRO A 1 333 ? 59.554 -16.965 -32.194 1.00 84.00 333 PRO A N 1
ATOM 2605 C CA . PRO A 1 333 ? 60.303 -15.932 -31.481 1.00 84.00 333 PRO A CA 1
ATOM 2606 C C . PRO A 1 333 ? 60.487 -16.285 -29.998 1.00 84.00 333 PRO A C 1
ATOM 2608 O O . PRO A 1 333 ? 59.602 -16.869 -29.372 1.00 84.00 333 PRO A O 1
ATOM 2611 N N . LYS A 1 334 ? 61.628 -15.911 -29.404 1.00 80.62 334 LYS A N 1
ATOM 2612 C CA . LYS A 1 334 ? 61.889 -16.166 -27.977 1.00 80.62 334 LYS A CA 1
ATOM 2613 C C . LYS A 1 334 ? 60.931 -15.336 -27.110 1.00 80.62 334 LYS A C 1
ATOM 2615 O O . LYS A 1 334 ? 61.116 -14.132 -26.972 1.00 80.62 334 LYS A O 1
ATOM 2620 N N . THR A 1 335 ? 59.936 -15.993 -26.519 1.00 79.38 335 THR A N 1
ATOM 2621 C CA . THR A 1 335 ? 58.955 -15.426 -25.580 1.00 79.38 335 THR A CA 1
ATOM 2622 C C . THR A 1 335 ? 58.760 -16.377 -24.398 1.00 79.38 335 THR A C 1
ATOM 2624 O O . THR A 1 335 ? 58.905 -17.590 -24.549 1.00 79.38 335 THR A O 1
ATOM 2627 N N . GLU A 1 336 ? 58.448 -15.841 -23.217 1.00 75.94 336 GLU A N 1
ATOM 2628 C CA . GLU A 1 336 ? 58.229 -16.648 -22.007 1.00 75.94 336 GLU A CA 1
ATOM 2629 C C . GLU A 1 336 ? 56.958 -17.508 -22.092 1.00 75.94 336 GLU A C 1
ATOM 2631 O O . GLU A 1 336 ? 56.909 -18.581 -21.498 1.00 75.94 336 GLU A O 1
ATOM 2636 N N . ASN A 1 337 ? 55.943 -17.068 -22.847 1.00 78.44 337 ASN A N 1
ATOM 2637 C CA . ASN A 1 337 ? 54.653 -17.753 -22.977 1.00 78.44 337 ASN A CA 1
ATOM 2638 C C . ASN A 1 337 ? 54.148 -17.707 -24.432 1.00 78.44 337 ASN A C 1
ATOM 2640 O O . ASN A 1 337 ? 53.315 -16.855 -24.760 1.00 78.44 337 ASN A O 1
ATOM 2644 N N . PRO A 1 338 ? 54.648 -18.595 -25.313 1.00 81.38 338 PRO A N 1
ATOM 2645 C CA . PRO A 1 338 ? 54.240 -18.623 -26.713 1.00 81.38 338 PRO A CA 1
ATOM 2646 C C . PRO A 1 338 ? 52.745 -18.917 -26.851 1.00 81.38 338 PRO A C 1
ATOM 2648 O O . PRO A 1 338 ? 52.200 -19.809 -26.198 1.00 81.38 338 PRO A O 1
ATOM 2651 N N . ASN A 1 339 ? 52.074 -18.172 -27.721 1.00 81.25 339 ASN A N 1
ATOM 2652 C CA . ASN A 1 339 ? 50.659 -18.320 -28.029 1.00 81.25 339 ASN A CA 1
ATOM 2653 C C . ASN A 1 339 ? 50.416 -18.265 -29.547 1.00 81.25 339 ASN A C 1
ATOM 2655 O O . ASN A 1 339 ? 51.330 -18.117 -30.356 1.00 81.25 339 ASN A O 1
ATOM 2659 N N . ARG A 1 340 ? 49.151 -18.396 -29.957 1.00 80.75 340 ARG A N 1
ATOM 2660 C CA . ARG A 1 340 ? 48.771 -18.449 -31.379 1.00 80.75 340 ARG A CA 1
ATOM 2661 C C . ARG A 1 340 ? 49.147 -17.201 -32.190 1.00 80.75 340 ARG A C 1
ATOM 2663 O O . ARG A 1 340 ? 49.273 -17.308 -33.403 1.00 80.75 340 ARG A O 1
ATOM 2670 N N . LEU A 1 341 ? 49.294 -16.035 -31.556 1.00 81.19 341 LEU A N 1
ATOM 2671 C CA . LEU A 1 341 ? 49.719 -14.807 -32.236 1.00 81.19 341 LEU A CA 1
ATOM 2672 C C . LEU A 1 341 ? 51.213 -14.830 -32.560 1.00 81.19 341 LEU A C 1
ATOM 2674 O O . LEU A 1 341 ? 51.613 -14.222 -33.546 1.00 81.19 341 LEU A O 1
ATOM 2678 N N . ASP A 1 342 ? 52.016 -15.552 -31.778 1.00 83.31 342 ASP A N 1
ATOM 2679 C CA . ASP A 1 342 ? 53.454 -15.689 -32.023 1.00 83.31 342 ASP A CA 1
ATOM 2680 C C . ASP A 1 342 ? 53.749 -16.578 -33.240 1.00 83.31 342 ASP A C 1
ATOM 2682 O O . ASP A 1 342 ? 54.792 -16.424 -33.861 1.00 83.31 342 ASP A O 1
ATOM 2686 N N . LEU A 1 343 ? 52.819 -17.470 -33.609 1.00 82.62 343 LEU A N 1
ATOM 2687 C CA . LEU A 1 343 ? 52.868 -18.250 -34.854 1.00 82.62 343 LEU A CA 1
ATOM 2688 C C . LEU A 1 343 ? 52.478 -17.424 -36.092 1.00 82.62 343 LEU A C 1
ATOM 2690 O O . LEU A 1 343 ? 52.871 -17.759 -37.203 1.00 82.62 343 LEU A O 1
ATOM 2694 N N . ALA A 1 344 ? 51.650 -16.392 -35.914 1.00 79.00 344 ALA A N 1
ATOM 2695 C CA . ALA A 1 344 ? 51.081 -15.600 -37.007 1.00 79.00 344 ALA A CA 1
ATOM 2696 C C . ALA A 1 344 ? 51.950 -14.397 -37.423 1.00 79.00 344 ALA A C 1
ATOM 2698 O O . ALA A 1 344 ? 51.531 -13.623 -38.285 1.00 79.00 344 ALA A O 1
ATOM 2699 N N . ARG A 1 345 ? 53.104 -14.210 -36.779 1.00 68.38 345 ARG A N 1
ATOM 2700 C CA . ARG A 1 345 ? 54.080 -13.145 -37.044 1.00 68.38 345 ARG A CA 1
ATOM 2701 C C . ARG A 1 345 ? 55.261 -13.688 -37.827 1.00 68.38 345 ARG A C 1
ATOM 2703 O O . ARG A 1 345 ? 55.757 -12.934 -38.686 1.00 68.38 345 ARG A O 1
#

Foldseek 3Di:
DFDFDPVLVVLLVVLVVLLVVLVVVLVVVVVVCPCVLVVVLVVCVVPDPPLLWAFWAWPDKDKPPWDWDGDPVRKIFTDDDLWQKIKMKTKTFDDFDKFFKKKKKQFFAPPDQVSAFWVAVQSKAWFQAKWKWKAAPVDRDTHTFAFPDKDKPAFDDQQGCRRRHPPDSAHGGMHDDVHRHDGMMMMMTGTPDMDGDDHRMMMIMMTIRSYPRGGNHGGMMTMITGNDNDDDPVPPCPLQVVLSPPDPVRRDPSSVVSSVVVVLVVVPVSVVSVVVSVVSVVVSVVSSVPGDDDDDDDADPDHDWDADADVPDPPRGDHTDADWDDPVDDGFDDDPHDDPVSVVD

pLDDT: mean 85.1, std 11.91, range [45.0, 98.81]

Radius of gyration: 30.76 Å; chains: 1; bounding box: 83×76×70 Å

Secondary structure (DSSP, 8-state):
-B---HHHHHHHHHHHHHHHHHHHHHHHHHHHTTTHHHHHHHHHHHS-----EEEP--SEEEESSSEEEE-TTS-EEEESS--SSEEEEEEEE--SEEEEEEEEEE---TTSGGGSSBSSTTS---B-EEEEEEEETTEEEEEEPPEEEEEES--BTTB-GGGGGSS-TT--B----SS---S-EEEEEEEEEEEEE-TT-EEEEEEEE--SSTT--B-EEEEEEE--SS-----TTHHHHHHHHS-GGG--HHHHHHHHHHHHTT-HHHHHHHHHHHHHHHHHHHHHHTS-BPPP----SSPPPEEEEGGG-TT-EEEEE-S---TTSPPPP--SS--HHHH--

Organism: NCBI:txid408172